Protein AF-A0A4Q3JB25-F1 (afdb_monomer_lite)

pLDDT: mean 74.2, std 22.61, range [27.08, 97.62]

Sequence (199 aa):
MADLTDSPTSSGPAWKRAEHQATRLLALSFDGAASPSITLKGATTPATDTRDAPYGWGLAWYPGQGSAALVVKDPTSIGDNAMTKLLRDWERFESTVFVCHLRGAARTLQEQDTHPFARSHGRRDWVLAHNGDLFVDLTRALPLGDEPVFEPVGRTDSEHAFCWLLAQVRPTGSNTGSSPSGSARVRSTNRSPLWASTQ

Secondary structure (DSSP, 8-state):
-----------S-HHHHHHHHH-EEEEEEEEEEE-------PPPPPSS--SPPPEEEEEEE-GGG-SPPEEEEEEEE-SS-HHHHHHHH-TT--EEEEEEEEEES-S---GGGSSPEEEEETTEEEEE---S---S-HHHHS---SS-SS--SS--HHHHHHHHHHHHHS-----S--PPP------------------

Foldseek 3Di:
DDDPPPDPPDPDDPVVVVQLVFKDKDKAAAPAKDQDQDADDGDDDPDDDPFFAFKKKKKWFDAPAALEIDIDIFLGDGGCDPVSVCSRPVRRRIHRIMIMIITYPDPDSDPLQGDFDWDDDPN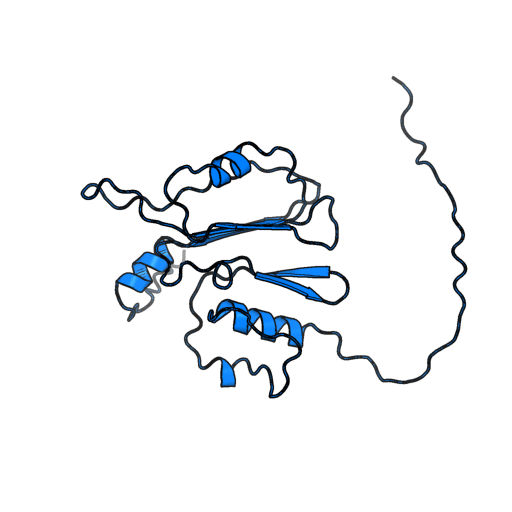GIDTDDDRDADPDDCCVVQNQDPDHPFDRPDDGPRSSVVSSVVVVPPPPDDDPDDDDDDDDDDDDDDDDDDDDDDD

Structure (mmCIF, N/CA/C/O backbone):
data_AF-A0A4Q3JB25-F1
#
_entry.id   AF-A0A4Q3JB25-F1
#
loop_
_atom_site.group_PDB
_atom_site.id
_atom_site.type_symbol
_atom_site.label_atom_id
_atom_site.label_alt_id
_atom_site.label_comp_id
_atom_site.label_asym_id
_atom_site.label_entity_id
_atom_site.label_seq_id
_atom_site.pdbx_PDB_ins_code
_atom_site.Cartn_x
_atom_site.Cartn_y
_atom_site.Cartn_z
_atom_site.occupancy
_atom_site.B_iso_or_equiv
_atom_site.auth_seq_id
_atom_site.auth_comp_id
_atom_site.auth_asym_id
_atom_site.auth_atom_id
_atom_site.pdbx_PDB_model_num
ATOM 1 N N . MET A 1 1 ? 13.901 -35.660 6.494 1.00 34.66 1 MET A N 1
ATOM 2 C CA . MET A 1 1 ? 14.955 -34.628 6.491 1.00 34.66 1 MET A CA 1
ATOM 3 C C . MET A 1 1 ? 15.328 -34.415 5.034 1.00 34.66 1 MET A C 1
ATOM 5 O O . MET A 1 1 ? 16.163 -35.138 4.516 1.00 34.66 1 MET A O 1
ATOM 9 N N . ALA A 1 2 ? 14.550 -33.581 4.340 1.00 27.22 2 ALA A N 1
ATOM 10 C CA . ALA A 1 2 ? 14.714 -33.317 2.915 1.00 27.22 2 ALA A CA 1
ATOM 11 C C . ALA A 1 2 ? 15.408 -31.963 2.777 1.00 27.22 2 ALA A C 1
ATOM 13 O O . ALA A 1 2 ? 14.895 -30.950 3.248 1.00 27.22 2 ALA A O 1
ATOM 14 N N . ASP A 1 3 ? 16.609 -32.015 2.220 1.00 27.61 3 ASP A N 1
ATOM 15 C CA . ASP A 1 3 ? 17.464 -30.888 1.885 1.00 27.61 3 ASP A CA 1
ATOM 16 C C . ASP A 1 3 ? 16.852 -30.158 0.678 1.00 27.61 3 ASP A C 1
ATOM 18 O O . ASP A 1 3 ? 16.771 -30.708 -0.419 1.00 27.61 3 ASP A O 1
ATOM 22 N N . LEU A 1 4 ? 16.325 -28.956 0.919 1.00 29.72 4 LEU A N 1
ATOM 23 C CA . LEU A 1 4 ? 15.811 -28.033 -0.094 1.00 29.72 4 LEU A CA 1
ATOM 24 C C . LEU A 1 4 ? 16.914 -27.015 -0.400 1.00 29.72 4 LEU A C 1
ATOM 26 O O . LEU A 1 4 ? 16.885 -25.875 0.058 1.00 29.72 4 LEU A O 1
ATOM 30 N N . THR A 1 5 ? 17.901 -27.441 -1.179 1.00 35.19 5 THR A N 1
ATOM 31 C CA . THR A 1 5 ? 18.857 -26.551 -1.847 1.00 35.19 5 THR A CA 1
ATOM 32 C C . THR A 1 5 ? 18.489 -26.419 -3.320 1.00 35.19 5 THR A C 1
ATOM 34 O O . THR A 1 5 ? 19.276 -26.714 -4.213 1.00 35.19 5 THR A O 1
ATOM 37 N N . ASP A 1 6 ? 17.274 -25.932 -3.585 1.00 29.17 6 ASP A N 1
ATOM 38 C CA . ASP A 1 6 ? 16.946 -25.405 -4.908 1.00 29.17 6 ASP A CA 1
ATOM 39 C C . ASP A 1 6 ? 17.527 -23.990 -4.995 1.00 29.17 6 ASP A C 1
ATOM 41 O O . ASP A 1 6 ? 17.024 -23.031 -4.407 1.00 29.17 6 ASP A O 1
ATOM 45 N N . SER A 1 7 ? 18.676 -23.881 -5.659 1.00 33.81 7 SER A N 1
ATOM 46 C CA . SER A 1 7 ? 19.331 -22.604 -5.928 1.00 33.81 7 SER A CA 1
ATOM 47 C C . SER A 1 7 ? 18.598 -21.916 -7.082 1.00 33.81 7 SER A C 1
ATOM 49 O O . SER A 1 7 ? 18.652 -22.430 -8.201 1.00 33.81 7 SER A O 1
ATOM 51 N N . PRO A 1 8 ? 17.943 -20.755 -6.891 1.00 38.50 8 PRO A N 1
ATOM 52 C CA . PRO A 1 8 ? 17.361 -20.044 -8.015 1.00 38.50 8 PRO A CA 1
ATOM 53 C C . PRO A 1 8 ? 18.500 -19.500 -8.881 1.00 38.50 8 PRO A C 1
ATOM 55 O O . PRO A 1 8 ? 19.315 -18.691 -8.435 1.00 38.50 8 PRO A O 1
ATOM 58 N N . THR A 1 9 ? 18.567 -19.946 -10.133 1.00 43.22 9 THR A N 1
ATOM 59 C CA . THR A 1 9 ? 19.456 -19.397 -11.161 1.00 43.22 9 THR A CA 1
ATOM 60 C C . THR A 1 9 ? 19.143 -17.911 -11.361 1.00 43.22 9 THR A C 1
ATOM 62 O O . THR A 1 9 ? 18.233 -17.540 -12.100 1.00 43.22 9 THR A O 1
ATOM 65 N N . SER A 1 10 ? 19.869 -17.042 -10.652 1.00 50.62 10 SER A N 1
ATOM 66 C CA . SER A 1 10 ? 19.618 -15.600 -10.589 1.00 50.62 10 SER A CA 1
ATOM 67 C C . SER A 1 10 ? 20.316 -14.856 -11.737 1.00 50.62 10 SER A C 1
ATOM 69 O O . SER A 1 10 ? 21.405 -14.305 -11.570 1.00 50.62 10 SER A O 1
ATOM 71 N N . SER A 1 11 ? 19.703 -14.808 -12.917 1.00 49.44 11 SER A N 1
ATOM 72 C CA . SER A 1 11 ? 20.237 -14.106 -14.099 1.00 49.44 11 SER A CA 1
ATOM 73 C C . SER A 1 11 ? 19.853 -12.613 -14.167 1.00 49.44 11 SER A C 1
ATOM 75 O O . SER A 1 11 ? 19.607 -12.082 -15.248 1.00 49.44 11 SER A O 1
ATOM 77 N N . GLY A 1 12 ? 19.757 -11.922 -13.023 1.00 54.53 12 GLY A N 1
ATOM 78 C CA . GLY A 1 12 ? 19.349 -10.511 -12.936 1.00 54.53 12 GLY A CA 1
ATOM 79 C C . GLY A 1 12 ? 20.512 -9.536 -12.661 1.00 54.53 12 GLY A C 1
ATOM 80 O O . GLY A 1 12 ? 21.466 -9.899 -11.962 1.00 54.53 12 GLY A O 1
ATOM 81 N N . PRO A 1 13 ? 20.452 -8.280 -13.158 1.00 61.38 13 PRO A N 1
ATOM 82 C CA . PRO A 1 13 ? 21.486 -7.273 -12.911 1.00 61.38 13 PRO A CA 1
ATOM 83 C C . PRO A 1 13 ? 21.675 -7.000 -11.409 1.00 61.38 13 PRO A C 1
ATOM 85 O O . PRO A 1 13 ? 20.725 -7.039 -10.630 1.00 61.38 13 PRO A O 1
ATOM 88 N N . ALA A 1 14 ? 22.916 -6.720 -10.992 1.00 58.50 14 ALA A N 1
ATOM 89 C CA . ALA A 1 14 ? 23.306 -6.625 -9.578 1.00 58.50 14 ALA A CA 1
ATOM 90 C C . ALA A 1 14 ? 22.486 -5.606 -8.763 1.00 58.50 14 ALA A C 1
ATOM 92 O O . ALA A 1 14 ? 22.158 -5.875 -7.610 1.00 58.50 14 ALA A O 1
ATOM 93 N N . TRP A 1 15 ? 22.090 -4.483 -9.371 1.00 56.91 15 TRP A N 1
ATOM 94 C CA . TRP A 1 15 ? 21.274 -3.465 -8.703 1.00 56.91 15 TRP A CA 1
ATOM 95 C C . TRP A 1 15 ? 19.867 -3.968 -8.338 1.00 56.91 15 TRP A C 1
ATOM 97 O O . TRP A 1 15 ? 19.356 -3.598 -7.287 1.00 56.91 15 TRP A O 1
ATOM 107 N N . LYS A 1 16 ? 19.269 -4.872 -9.133 1.00 57.44 16 LYS A N 1
ATOM 108 C CA . LYS A 1 16 ? 17.964 -5.479 -8.808 1.00 57.44 16 LYS A CA 1
ATOM 109 C C . LYS A 1 16 ? 18.046 -6.386 -7.590 1.00 57.44 16 LYS A C 1
ATOM 111 O O . LYS A 1 16 ? 17.167 -6.363 -6.740 1.00 57.44 16 LYS A O 1
ATOM 116 N N . ARG A 1 17 ? 19.133 -7.159 -7.485 1.00 59.06 17 ARG A N 1
ATOM 117 C CA . ARG A 1 17 ? 19.385 -8.007 -6.311 1.00 59.06 17 ARG A CA 1
ATOM 118 C C . ARG A 1 17 ? 19.524 -7.163 -5.043 1.00 59.06 17 ARG A C 1
ATOM 120 O O . ARG A 1 17 ? 18.979 -7.543 -4.014 1.00 59.06 17 ARG A O 1
ATOM 127 N N . ALA A 1 18 ? 20.186 -6.009 -5.135 1.00 58.00 18 ALA A N 1
ATOM 128 C CA . ALA A 1 18 ? 20.306 -5.072 -4.021 1.00 58.00 18 ALA A CA 1
ATOM 129 C C . ALA A 1 18 ? 18.958 -4.420 -3.633 1.00 58.00 18 ALA A C 1
ATOM 131 O O . ALA A 1 18 ? 18.645 -4.363 -2.447 1.00 58.00 18 ALA A O 1
ATOM 132 N N . GLU A 1 19 ? 18.134 -3.992 -4.602 1.00 61.62 19 GLU A N 1
ATOM 133 C CA . GLU A 1 19 ? 16.784 -3.441 -4.347 1.00 61.62 19 GLU A CA 1
ATOM 134 C C . GLU A 1 19 ? 15.865 -4.482 -3.683 1.00 61.62 19 GLU A C 1
ATOM 136 O O . GLU A 1 19 ? 15.207 -4.184 -2.684 1.00 61.62 19 GLU A O 1
ATOM 141 N N . HIS A 1 20 ? 15.872 -5.730 -4.166 1.00 59.34 20 HIS A N 1
ATOM 142 C CA . HIS A 1 20 ? 15.068 -6.821 -3.594 1.00 59.34 20 HIS A CA 1
ATOM 143 C C . HIS A 1 20 ? 15.504 -7.191 -2.174 1.00 59.34 20 HIS A C 1
ATOM 145 O O . HIS A 1 20 ? 14.660 -7.409 -1.312 1.00 59.34 20 HIS A O 1
ATOM 151 N N . GLN A 1 21 ? 16.811 -7.226 -1.898 1.00 61.19 21 GLN A N 1
ATOM 152 C CA . GLN A 1 21 ? 17.333 -7.533 -0.559 1.00 61.19 21 GLN A CA 1
ATOM 153 C C . GLN A 1 21 ? 17.034 -6.434 0.472 1.00 61.19 21 GLN A C 1
ATOM 155 O O . GLN A 1 21 ? 16.984 -6.714 1.671 1.00 61.19 21 GLN A O 1
ATOM 160 N N . ALA A 1 22 ? 16.829 -5.196 0.019 1.00 68.44 22 ALA A N 1
ATOM 161 C CA . ALA A 1 22 ? 16.526 -4.051 0.872 1.00 68.44 22 ALA A CA 1
ATOM 162 C C . ALA A 1 22 ? 15.017 -3.757 0.999 1.00 68.44 22 ALA A C 1
ATOM 164 O O . ALA A 1 22 ? 14.620 -2.982 1.869 1.00 68.44 22 ALA A O 1
ATOM 165 N N . THR A 1 23 ? 14.176 -4.378 0.167 1.00 77.38 23 THR A N 1
ATOM 166 C CA . THR A 1 23 ? 12.716 -4.215 0.200 1.00 77.38 23 THR A CA 1
ATOM 167 C C . THR A 1 23 ? 12.083 -5.219 1.163 1.00 77.38 23 THR A C 1
ATOM 169 O O . THR A 1 23 ? 12.415 -6.405 1.170 1.00 77.38 23 THR A O 1
ATOM 172 N N . ARG A 1 24 ? 11.178 -4.748 2.026 1.00 85.56 24 ARG A N 1
ATOM 173 C CA . ARG A 1 24 ? 10.502 -5.559 3.047 1.00 85.56 24 ARG A CA 1
ATOM 174 C C . ARG A 1 24 ? 9.009 -5.263 3.050 1.00 85.56 24 ARG A C 1
ATOM 176 O O . ARG A 1 24 ? 8.600 -4.107 3.082 1.00 85.56 24 ARG A O 1
ATOM 183 N N . LEU A 1 25 ? 8.210 -6.321 3.101 1.00 91.06 25 LEU A N 1
ATOM 184 C CA . LEU A 1 25 ? 6.765 -6.253 3.286 1.00 91.06 25 LEU A CA 1
ATOM 185 C C . LEU A 1 25 ? 6.410 -6.780 4.679 1.00 91.06 25 LEU A C 1
ATOM 187 O O . LEU A 1 25 ? 6.913 -7.824 5.094 1.00 91.06 25 LEU A O 1
ATOM 191 N N . LEU A 1 26 ? 5.536 -6.068 5.384 1.00 92.06 26 LEU A N 1
ATOM 192 C CA . LEU A 1 26 ? 4.966 -6.483 6.661 1.00 92.06 26 LEU A CA 1
ATOM 193 C C . LEU A 1 26 ? 3.452 -6.287 6.610 1.00 92.06 26 LEU A C 1
ATOM 195 O O . LEU A 1 26 ? 2.977 -5.200 6.298 1.00 92.06 26 LEU A O 1
ATOM 199 N N . ALA A 1 27 ? 2.698 -7.322 6.962 1.00 94.12 27 ALA A N 1
AT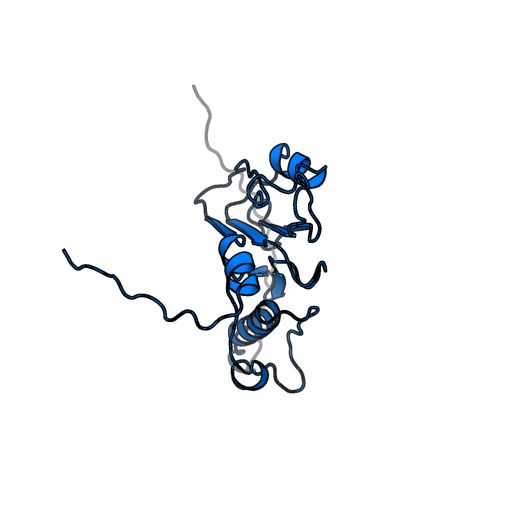OM 200 C CA . ALA A 1 27 ? 1.261 -7.231 7.163 1.00 94.12 27 ALA A CA 1
ATOM 201 C C . ALA A 1 27 ? 0.912 -7.789 8.543 1.00 94.12 27 ALA A C 1
ATOM 203 O O . ALA A 1 27 ? 1.442 -8.826 8.944 1.00 94.12 27 ALA A O 1
ATOM 204 N N . LEU A 1 28 ? 0.041 -7.092 9.266 1.00 93.44 28 LEU A N 1
ATOM 205 C CA . LEU A 1 28 ? -0.441 -7.489 10.584 1.00 93.44 28 LEU A CA 1
ATOM 206 C C . LEU A 1 28 ? -1.960 -7.606 10.534 1.00 93.44 28 LEU A C 1
ATOM 208 O O . LEU A 1 28 ? -2.624 -6.737 9.969 1.00 93.44 28 LEU A O 1
ATOM 212 N N . SER A 1 29 ? -2.486 -8.667 11.141 1.00 94.50 29 SER A N 1
ATOM 213 C CA . SER A 1 29 ? -3.915 -8.884 11.334 1.00 94.50 29 SER A CA 1
ATOM 214 C C . SER A 1 29 ? -4.151 -9.285 12.782 1.00 94.50 29 SER A C 1
ATOM 216 O O . SER A 1 29 ? -3.528 -10.226 13.270 1.00 94.50 29 SER A O 1
ATOM 218 N N . PHE A 1 30 ? -5.056 -8.586 13.447 1.00 92.38 30 PHE A N 1
ATOM 219 C CA . PHE A 1 30 ? -5.429 -8.798 14.838 1.00 92.38 30 PHE A CA 1
ATOM 220 C C . PHE A 1 30 ? -6.916 -9.163 14.923 1.00 92.38 30 PHE A C 1
ATOM 222 O O . PHE A 1 30 ? -7.707 -8.785 14.060 1.00 92.38 30 PHE A O 1
ATOM 229 N N . ASP A 1 31 ? -7.298 -9.908 15.954 1.00 92.12 31 ASP A N 1
ATOM 230 C CA . ASP A 1 31 ? -8.689 -10.243 16.288 1.00 92.12 31 ASP A CA 1
ATOM 231 C C . ASP A 1 31 ? -9.393 -9.137 17.096 1.00 92.12 31 ASP A C 1
ATOM 233 O O . ASP A 1 31 ? -10.620 -9.111 17.196 1.00 92.12 31 ASP A O 1
ATOM 237 N N . GLY A 1 32 ? -8.614 -8.194 17.627 1.00 89.75 32 GLY A N 1
ATOM 238 C CA . GLY A 1 32 ? -9.061 -6.984 18.300 1.00 89.75 32 GLY A CA 1
ATOM 239 C C . GLY A 1 32 ? -8.315 -5.749 17.805 1.00 89.75 32 GLY A C 1
ATOM 240 O O . GLY A 1 32 ? -7.376 -5.819 17.014 1.00 89.75 32 GLY A O 1
ATOM 241 N N . ALA A 1 33 ? -8.760 -4.588 18.262 1.00 90.31 33 ALA A N 1
ATOM 242 C CA . ALA A 1 33 ? -8.154 -3.329 17.883 1.00 90.31 33 ALA A CA 1
ATOM 243 C C . ALA A 1 33 ? -6.798 -3.140 18.590 1.00 90.31 33 ALA A C 1
ATOM 245 O O . ALA A 1 33 ? -6.692 -3.329 19.802 1.00 90.31 33 ALA A O 1
ATOM 246 N N . ALA A 1 34 ? -5.757 -2.812 17.822 1.00 89.62 34 ALA A N 1
ATOM 247 C CA . ALA A 1 34 ? -4.387 -2.709 18.312 1.00 89.62 34 ALA A CA 1
ATOM 248 C C . ALA A 1 34 ? -3.681 -1.463 17.761 1.00 89.62 34 ALA A C 1
ATOM 250 O O . ALA A 1 34 ? -3.970 -1.020 16.651 1.00 89.62 34 ALA A O 1
ATOM 251 N N . SER A 1 35 ? -2.706 -0.959 18.522 1.00 88.94 35 SER A N 1
ATOM 252 C CA . SER A 1 35 ? -1.787 0.116 18.121 1.00 88.94 35 SER A CA 1
ATOM 253 C C . SER A 1 35 ? -0.332 -0.370 18.252 1.00 88.94 35 SER A C 1
ATOM 255 O O . SER A 1 35 ? 0.332 -0.070 19.244 1.00 88.94 35 SER A O 1
ATOM 257 N N . PRO A 1 36 ? 0.192 -1.150 17.285 1.00 83.31 36 PRO A N 1
ATOM 258 C CA . PRO A 1 36 ? 1.567 -1.650 17.327 1.00 83.31 36 PRO A CA 1
ATOM 259 C C . PRO A 1 36 ? 2.608 -0.542 17.094 1.00 83.31 36 PRO A C 1
ATOM 261 O O . PRO A 1 36 ? 2.541 0.164 16.097 1.00 83.31 36 PRO A O 1
ATOM 264 N N . SER A 1 37 ? 3.642 -0.429 17.931 1.00 81.88 37 SER A N 1
ATOM 265 C CA . SER A 1 37 ? 4.756 0.487 17.631 1.00 81.88 37 SER A CA 1
ATOM 266 C C . SER A 1 37 ? 5.562 -0.021 16.428 1.00 81.88 37 SER A C 1
ATOM 268 O O . SER A 1 37 ? 6.123 -1.120 16.466 1.00 81.88 37 SER A O 1
ATOM 270 N N . ILE A 1 38 ? 5.622 0.769 15.353 1.00 77.94 38 ILE A N 1
ATOM 271 C CA . ILE A 1 38 ? 6.341 0.425 14.120 1.00 77.94 38 ILE A CA 1
ATOM 272 C C . ILE A 1 38 ? 7.565 1.329 13.992 1.00 77.94 38 ILE A C 1
ATOM 274 O O . ILE A 1 38 ? 7.463 2.551 13.956 1.00 77.94 38 ILE A O 1
ATOM 278 N N . THR A 1 39 ? 8.745 0.718 13.885 1.00 80.62 39 THR A N 1
ATOM 279 C CA . THR A 1 39 ? 9.996 1.432 13.606 1.00 80.62 39 THR A CA 1
ATOM 280 C C . THR A 1 39 ? 10.494 1.075 12.213 1.00 80.62 39 THR A C 1
ATOM 282 O O . THR A 1 39 ? 10.830 -0.077 11.940 1.00 80.62 39 THR A O 1
ATOM 285 N N . LEU A 1 40 ? 10.572 2.078 11.342 1.00 77.50 40 LEU A N 1
ATOM 286 C CA . LEU A 1 40 ? 11.084 1.948 9.982 1.00 77.50 40 LEU A CA 1
ATOM 287 C C . LEU A 1 40 ? 12.566 2.318 9.975 1.00 77.50 40 LEU A C 1
ATOM 289 O O . LEU A 1 40 ? 12.935 3.393 10.438 1.00 77.50 40 LEU A O 1
ATOM 293 N N . LYS A 1 41 ? 13.418 1.418 9.481 1.00 71.31 41 LYS A N 1
ATOM 294 C CA . LYS A 1 41 ? 14.855 1.664 9.316 1.00 71.31 41 LYS A CA 1
ATOM 295 C C . LYS A 1 41 ? 15.256 1.322 7.891 1.00 71.31 41 LYS A C 1
ATOM 297 O O . LYS A 1 41 ? 14.982 0.213 7.431 1.00 71.31 41 LYS A O 1
ATOM 302 N N . GLY A 1 42 ? 15.903 2.268 7.216 1.00 65.19 42 GLY A N 1
ATOM 303 C CA . GLY A 1 42 ? 16.525 2.033 5.915 1.00 65.19 42 GLY A CA 1
ATOM 304 C C . GLY A 1 42 ? 17.681 1.034 6.012 1.00 65.19 42 GLY A C 1
ATOM 305 O O . GLY A 1 42 ? 18.281 0.856 7.075 1.00 65.19 42 GLY A O 1
ATOM 306 N N . ALA A 1 43 ? 17.998 0.373 4.899 1.00 57.81 43 ALA A N 1
ATOM 307 C CA . ALA A 1 43 ? 19.164 -0.498 4.819 1.00 57.81 43 ALA A CA 1
ATOM 308 C C . ALA A 1 43 ? 20.450 0.340 4.911 1.00 57.81 43 ALA A C 1
ATOM 310 O O . ALA A 1 43 ? 20.672 1.239 4.103 1.00 57.81 43 ALA A O 1
ATOM 311 N N . THR A 1 44 ? 21.296 0.046 5.898 1.00 51.69 44 THR A N 1
ATOM 312 C CA . THR A 1 44 ? 22.607 0.683 6.059 1.00 51.69 44 THR A CA 1
ATOM 313 C C . THR A 1 44 ? 23.599 0.035 5.092 1.00 51.69 44 THR A C 1
ATOM 315 O O . THR A 1 44 ? 23.799 -1.180 5.131 1.00 51.69 44 THR A O 1
ATOM 318 N N . THR A 1 45 ? 24.219 0.814 4.206 1.00 48.53 45 THR A N 1
ATOM 319 C CA . THR A 1 45 ? 25.288 0.322 3.322 1.00 48.53 45 THR A CA 1
ATOM 320 C C . THR A 1 45 ? 26.542 -0.034 4.142 1.00 48.53 45 THR A C 1
ATOM 322 O O . THR A 1 45 ? 26.826 0.639 5.136 1.00 48.53 45 THR A O 1
ATOM 325 N N . PRO A 1 46 ? 27.333 -1.061 3.771 1.00 42.56 46 PRO A N 1
ATOM 326 C CA . PRO A 1 46 ? 28.521 -1.437 4.537 1.00 42.56 46 PRO A CA 1
ATOM 327 C C . PRO A 1 46 ? 29.616 -0.350 4.536 1.00 42.56 46 PRO A C 1
ATOM 329 O O . PRO A 1 46 ? 30.184 -0.026 3.495 1.00 42.56 46 PRO A O 1
ATOM 332 N N . ALA A 1 47 ? 29.918 0.160 5.734 1.00 42.47 47 ALA A N 1
ATOM 333 C CA . ALA A 1 47 ? 31.185 0.677 6.289 1.00 42.47 47 ALA A CA 1
ATOM 334 C C . ALA A 1 47 ? 32.112 1.639 5.500 1.00 42.47 47 ALA A C 1
ATOM 336 O O . ALA A 1 47 ? 33.132 2.034 6.061 1.00 42.47 47 ALA A O 1
ATOM 337 N N . THR A 1 48 ? 31.820 2.053 4.265 1.00 45.03 48 THR A N 1
ATOM 338 C CA . THR A 1 48 ? 32.740 2.914 3.478 1.00 45.03 48 THR A CA 1
ATOM 339 C C . THR A 1 48 ? 32.150 4.240 3.001 1.00 45.03 48 THR A C 1
ATOM 341 O O . THR A 1 48 ? 32.916 5.129 2.6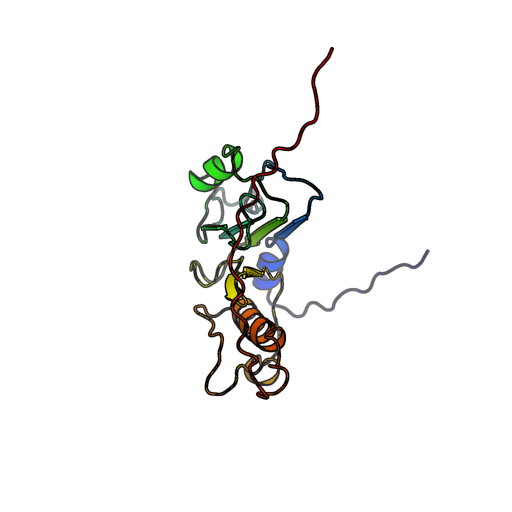40 1.00 45.03 48 THR A O 1
ATOM 344 N N . ASP A 1 49 ? 30.830 4.430 3.080 1.00 47.19 49 ASP A N 1
ATOM 345 C CA . ASP A 1 49 ? 30.170 5.697 2.744 1.00 47.19 49 ASP A CA 1
ATOM 346 C C . ASP A 1 49 ? 29.150 6.026 3.845 1.00 47.19 49 ASP A C 1
ATOM 348 O O . ASP A 1 49 ? 28.186 5.297 4.063 1.00 47.19 49 ASP A O 1
ATOM 352 N N . THR A 1 50 ? 29.411 7.076 4.622 1.00 45.47 50 THR A N 1
ATOM 353 C CA . THR A 1 50 ? 28.691 7.432 5.861 1.00 45.47 50 THR A CA 1
ATOM 354 C C . THR A 1 50 ? 27.376 8.180 5.619 1.00 45.47 50 THR A C 1
ATOM 356 O O . THR A 1 50 ? 26.885 8.871 6.512 1.00 45.47 50 THR A O 1
ATOM 359 N N . ARG A 1 51 ? 26.791 8.077 4.421 1.00 53.09 51 ARG A N 1
ATOM 360 C CA . ARG A 1 51 ? 25.501 8.702 4.105 1.00 53.09 51 ARG A CA 1
ATOM 361 C C . ARG A 1 51 ? 24.392 7.661 4.105 1.00 53.09 51 ARG A C 1
ATOM 363 O O . ARG A 1 51 ? 24.479 6.664 3.391 1.00 53.09 51 ARG A O 1
ATOM 370 N N . ASP A 1 52 ? 23.338 7.932 4.870 1.00 61.12 52 ASP A N 1
ATOM 371 C CA . ASP A 1 52 ? 22.089 7.177 4.798 1.00 61.12 52 ASP A CA 1
ATOM 372 C C . ASP A 1 52 ? 21.567 7.212 3.355 1.00 61.12 52 ASP A C 1
ATOM 374 O O . ASP A 1 52 ? 21.309 8.282 2.798 1.00 61.12 52 ASP A O 1
ATOM 378 N N . ALA A 1 53 ? 21.436 6.041 2.730 1.00 68.06 53 ALA A N 1
ATOM 379 C CA . ALA A 1 53 ? 20.833 5.943 1.410 1.00 68.06 53 ALA A CA 1
ATOM 380 C C . ALA A 1 53 ? 19.328 6.255 1.513 1.00 68.06 53 ALA A C 1
ATOM 382 O O . ALA A 1 53 ? 18.676 5.776 2.448 1.00 68.06 53 ALA A O 1
ATOM 383 N N . PRO A 1 54 ? 18.753 7.024 0.568 1.00 75.00 54 PRO A N 1
ATOM 384 C CA . PRO A 1 54 ? 17.321 7.265 0.562 1.00 75.00 54 PRO A CA 1
ATOM 385 C C . PRO A 1 54 ? 16.563 5.946 0.382 1.00 75.00 54 PRO A C 1
ATOM 387 O O . PRO A 1 54 ? 16.937 5.090 -0.427 1.00 75.00 54 PRO A O 1
ATOM 390 N N . TYR A 1 55 ? 15.484 5.792 1.135 1.00 80.50 55 TYR A N 1
ATOM 391 C CA . TYR A 1 55 ? 14.578 4.655 1.067 1.00 80.50 55 TYR A CA 1
ATOM 392 C C . TYR A 1 55 ? 13.132 5.145 1.047 1.00 80.50 55 TYR A C 1
ATOM 394 O O . TYR A 1 55 ? 12.799 6.184 1.610 1.00 80.50 55 TYR A O 1
ATOM 402 N N . GLY A 1 56 ? 12.267 4.386 0.385 1.00 86.88 56 GLY A N 1
ATOM 403 C CA . GLY A 1 56 ? 10.836 4.651 0.380 1.00 86.88 56 GLY A CA 1
ATOM 404 C C . GLY A 1 56 ? 10.145 3.819 1.448 1.00 86.88 56 GLY A C 1
ATOM 405 O O . GLY A 1 56 ? 10.545 2.683 1.713 1.00 86.88 56 GLY A O 1
ATOM 406 N N . TRP A 1 57 ? 9.077 4.328 2.040 1.00 89.56 57 TRP A N 1
ATOM 407 C CA . TRP A 1 57 ? 8.193 3.510 2.855 1.00 89.56 57 TRP A CA 1
ATOM 408 C C . TRP A 1 57 ? 6.741 3.954 2.732 1.00 89.56 57 TRP A C 1
ATOM 410 O O . TRP A 1 57 ? 6.444 5.093 2.382 1.00 89.56 57 TRP A O 1
ATOM 420 N N . GLY A 1 58 ? 5.832 3.043 3.056 1.00 92.50 58 GLY A N 1
ATOM 421 C CA . GLY A 1 58 ? 4.431 3.366 3.266 1.00 92.50 58 GLY A CA 1
ATOM 422 C C . GLY A 1 58 ? 3.797 2.469 4.317 1.00 92.50 58 GLY A C 1
ATOM 423 O O . GLY A 1 58 ? 4.224 1.331 4.532 1.00 92.50 58 GLY A O 1
ATOM 424 N N . LEU A 1 59 ? 2.774 3.001 4.972 1.00 93.88 59 LEU A N 1
ATOM 425 C CA . LEU A 1 59 ? 1.952 2.333 5.968 1.00 93.88 59 LEU A CA 1
ATOM 426 C C . LEU A 1 59 ? 0.482 2.608 5.660 1.00 93.88 59 LEU A C 1
ATOM 428 O O . LEU A 1 59 ? 0.085 3.752 5.447 1.00 93.88 59 LEU A O 1
ATOM 432 N N . ALA A 1 60 ? -0.320 1.554 5.669 1.00 95.44 60 ALA A N 1
ATOM 433 C CA . ALA A 1 60 ? -1.759 1.615 5.513 1.00 95.44 60 ALA A CA 1
ATOM 434 C C . ALA A 1 60 ? -2.455 0.858 6.645 1.00 95.44 60 ALA A C 1
ATOM 436 O O . ALA A 1 60 ? -1.983 -0.200 7.064 1.00 95.44 60 ALA A O 1
ATOM 437 N N . TRP A 1 61 ? -3.579 1.384 7.120 1.00 95.12 61 TRP A N 1
ATOM 438 C CA . TRP A 1 61 ? -4.419 0.748 8.136 1.00 95.12 61 TRP A CA 1
ATOM 439 C C . TRP A 1 61 ? -5.873 1.200 8.009 1.00 95.12 61 TRP A C 1
ATOM 441 O O . TRP A 1 61 ? -6.172 2.129 7.260 1.00 95.12 61 TRP A O 1
ATOM 451 N N . TYR A 1 62 ? -6.781 0.556 8.743 1.00 94.94 62 TYR A N 1
ATOM 452 C CA . TYR A 1 62 ? -8.212 0.887 8.759 1.00 94.94 62 TYR A CA 1
ATOM 453 C C . TYR A 1 62 ? -8.611 1.420 10.143 1.00 94.94 62 TYR A C 1
ATOM 455 O O . TYR A 1 62 ? -8.902 0.616 11.039 1.00 94.94 62 TYR A O 1
ATOM 463 N N . PRO A 1 63 ? -8.600 2.750 10.360 1.00 91.88 63 PRO A N 1
ATOM 464 C CA . PRO A 1 63 ? -8.937 3.336 11.653 1.00 91.88 63 PRO A CA 1
ATOM 465 C C . PRO A 1 63 ? -10.325 2.908 12.136 1.00 91.88 63 PRO A C 1
ATOM 467 O O . PRO A 1 63 ? -11.288 2.905 11.364 1.00 91.88 63 PRO A O 1
ATOM 470 N N . GLY A 1 64 ? -10.439 2.553 13.419 1.00 86.75 64 GLY A N 1
ATOM 471 C CA . GLY A 1 64 ? -11.729 2.228 14.043 1.00 86.75 64 GLY A CA 1
ATOM 472 C C . GLY A 1 64 ? -12.465 1.051 13.392 1.00 86.75 64 GLY A C 1
ATOM 473 O O . GLY A 1 64 ? -13.688 0.971 13.485 1.00 86.75 64 GLY A O 1
ATOM 474 N N . GLN A 1 65 ? -11.740 0.163 12.700 1.00 83.69 65 GLN A N 1
ATOM 475 C CA . GLN A 1 65 ? -12.300 -0.976 11.956 1.00 83.69 65 GLN A CA 1
ATOM 476 C C . GLN A 1 65 ? -13.282 -0.575 10.845 1.00 83.69 65 GLN A C 1
ATOM 478 O O . GLN A 1 65 ? -14.161 -1.347 10.453 1.00 83.69 65 GLN A O 1
ATOM 483 N N . GLY A 1 66 ? -13.145 0.652 10.334 1.00 88.00 66 GLY A N 1
ATOM 484 C CA . GLY A 1 66 ? -13.941 1.154 9.227 1.00 88.00 66 GLY A CA 1
ATOM 485 C C . GLY A 1 66 ? -13.626 0.462 7.899 1.00 88.00 66 GLY A C 1
ATOM 486 O O . GLY A 1 66 ? -12.707 -0.340 7.763 1.00 88.00 66 GLY A O 1
ATOM 487 N N . SER A 1 67 ? -14.404 0.807 6.872 1.00 93.94 67 SER A N 1
ATOM 488 C CA . SER A 1 67 ? -14.115 0.387 5.491 1.00 93.94 67 SER A CA 1
ATOM 489 C C . SER A 1 67 ? -13.204 1.367 4.748 1.00 93.94 67 SER A C 1
ATOM 491 O O . SER A 1 67 ? -12.865 1.097 3.603 1.00 93.94 67 SER A O 1
ATOM 493 N N . ALA A 1 68 ? -12.825 2.483 5.378 1.00 95.62 68 ALA A N 1
ATOM 494 C CA . ALA A 1 68 ? -11.904 3.466 4.821 1.00 95.62 68 ALA A CA 1
ATOM 495 C C . ALA A 1 68 ? -10.481 3.198 5.324 1.00 95.62 68 ALA A C 1
ATOM 497 O O . ALA A 1 68 ? -10.278 3.019 6.528 1.00 95.62 68 ALA A O 1
ATOM 498 N N . ALA A 1 69 ? -9.519 3.168 4.409 1.00 96.06 69 ALA A N 1
ATOM 499 C CA . ALA A 1 69 ? -8.110 3.006 4.723 1.00 96.06 69 ALA A CA 1
ATOM 500 C C . ALA A 1 69 ? -7.444 4.381 4.832 1.00 96.06 69 ALA A C 1
ATOM 502 O O . ALA A 1 69 ? -7.690 5.271 4.021 1.00 96.06 69 ALA A O 1
ATOM 503 N N . LEU A 1 70 ? -6.555 4.542 5.806 1.00 94.50 70 LEU A N 1
ATOM 504 C CA . LEU A 1 70 ? -5.612 5.653 5.841 1.00 94.50 70 LEU A CA 1
ATOM 505 C C . LEU A 1 70 ? -4.264 5.144 5.341 1.00 94.50 70 LEU A C 1
ATOM 507 O O . LEU A 1 70 ? -3.797 4.102 5.795 1.00 94.50 70 LEU A O 1
ATOM 511 N N . VAL A 1 71 ? -3.658 5.869 4.402 1.00 94.62 71 VAL A N 1
ATOM 512 C CA . VAL A 1 71 ? -2.350 5.541 3.829 1.00 94.62 71 VAL A CA 1
ATOM 513 C C . VAL A 1 71 ? -1.422 6.731 4.006 1.00 94.62 71 VAL A C 1
ATOM 515 O O . VAL A 1 71 ? -1.760 7.846 3.616 1.00 94.62 71 VAL A O 1
ATOM 518 N N . VAL A 1 72 ? -0.250 6.482 4.580 1.00 92.38 72 VAL A N 1
ATOM 519 C CA . VAL A 1 72 ? 0.827 7.462 4.740 1.00 92.38 72 VAL A CA 1
ATOM 520 C C . VAL A 1 72 ? 2.076 6.892 4.091 1.00 92.38 72 VAL A C 1
ATOM 522 O O . VAL A 1 72 ? 2.398 5.722 4.308 1.00 92.38 72 VAL A O 1
ATOM 525 N N . LYS A 1 73 ? 2.775 7.703 3.300 1.00 91.94 73 LYS A N 1
ATOM 526 C CA . LYS A 1 73 ? 3.995 7.291 2.609 1.00 91.94 73 LYS A CA 1
ATOM 527 C C . LYS A 1 73 ? 5.042 8.391 2.641 1.00 91.94 73 LYS A C 1
ATOM 529 O O . LYS A 1 73 ? 4.733 9.566 2.831 1.00 91.94 73 LYS A O 1
ATOM 534 N N . ASP A 1 74 ? 6.278 7.970 2.440 1.00 90.44 74 ASP A N 1
ATOM 535 C CA . ASP A 1 74 ? 7.409 8.837 2.157 1.00 90.44 74 ASP A CA 1
ATOM 536 C C . ASP A 1 74 ? 8.322 8.113 1.153 1.00 90.44 74 ASP A C 1
ATOM 538 O O . ASP A 1 74 ? 8.995 7.144 1.522 1.00 90.44 74 ASP A O 1
ATOM 542 N N . PRO A 1 75 ? 8.344 8.530 -0.126 1.00 88.44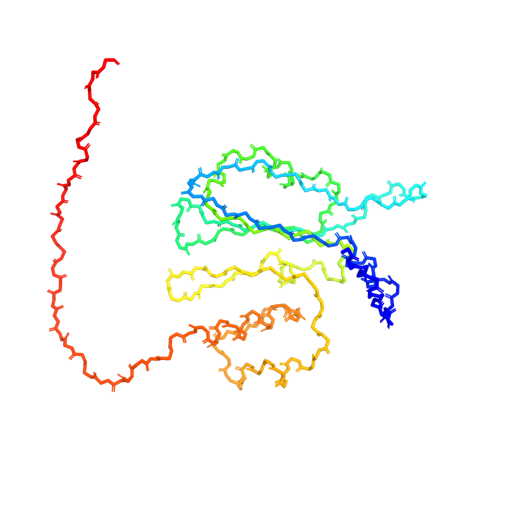 75 PRO A N 1
ATOM 543 C CA . PRO A 1 75 ? 9.172 7.905 -1.156 1.00 88.44 75 PRO A CA 1
ATOM 544 C C . PRO A 1 75 ? 10.668 8.228 -1.017 1.00 88.44 75 PRO A C 1
ATOM 546 O O . PRO A 1 75 ? 11.488 7.613 -1.697 1.00 88.44 75 PRO A O 1
ATOM 549 N N . THR A 1 76 ? 11.027 9.21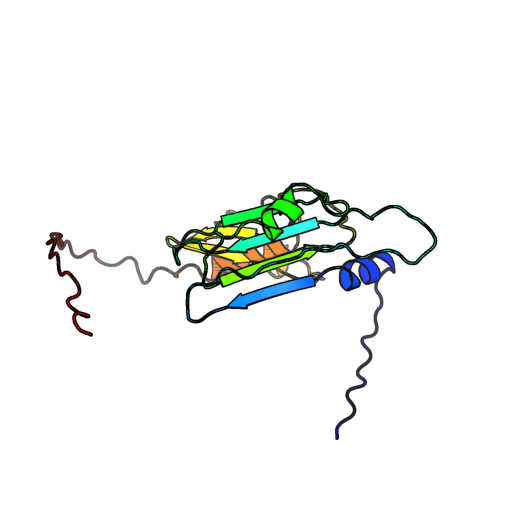4 -0.191 1.00 86.38 76 THR A N 1
ATOM 550 C CA . THR A 1 76 ? 12.344 9.872 -0.169 1.00 86.38 76 THR A CA 1
ATOM 551 C C . THR A 1 76 ? 12.960 9.929 1.227 1.00 86.38 76 THR A C 1
ATOM 553 O O . THR A 1 76 ? 13.797 10.788 1.500 1.00 86.38 76 THR A O 1
ATOM 556 N N . SER A 1 77 ? 12.557 9.027 2.119 1.00 84.31 77 SER A N 1
ATOM 557 C CA . SER A 1 77 ? 13.013 9.019 3.505 1.00 84.31 77 SER A CA 1
ATOM 558 C C . SER A 1 77 ? 14.531 8.840 3.594 1.00 84.31 77 SER A C 1
ATOM 560 O O . SER A 1 77 ? 15.121 8.010 2.902 1.00 84.31 77 SER A O 1
ATOM 562 N N . ILE A 1 78 ? 15.171 9.609 4.475 1.00 78.19 78 ILE A N 1
ATOM 563 C CA . ILE A 1 78 ? 16.600 9.523 4.796 1.00 78.19 78 ILE A CA 1
ATOM 564 C C . ILE A 1 78 ? 16.715 9.524 6.320 1.00 78.19 78 ILE A C 1
ATOM 566 O O . ILE A 1 78 ? 16.208 10.437 6.975 1.00 78.19 78 ILE A O 1
ATOM 570 N N . GLY A 1 79 ? 17.376 8.507 6.879 1.00 74.31 79 GLY A N 1
ATOM 571 C CA . GLY A 1 79 ? 17.575 8.370 8.324 1.00 74.31 79 GLY A CA 1
ATOM 572 C C . GLY A 1 79 ? 16.273 8.369 9.144 1.00 74.31 79 GLY A C 1
ATOM 573 O O . GLY A 1 79 ? 15.224 7.908 8.681 1.00 74.31 79 GLY A O 1
ATOM 574 N N . ASP A 1 80 ? 16.363 8.879 10.378 1.00 71.06 80 ASP A N 1
ATOM 575 C CA . ASP A 1 80 ? 15.219 9.161 11.258 1.00 71.06 80 ASP A CA 1
ATOM 576 C C . ASP A 1 80 ? 14.691 10.582 10.976 1.00 71.06 80 ASP A C 1
ATOM 578 O O . ASP A 1 80 ? 15.224 11.576 11.483 1.00 71.06 80 ASP A O 1
ATOM 582 N N . ASN A 1 81 ? 13.625 10.685 10.181 1.00 75.50 81 ASN A N 1
ATOM 583 C CA . ASN A 1 81 ? 12.992 11.952 9.821 1.00 75.50 81 ASN A CA 1
ATOM 584 C C . ASN A 1 81 ? 11.746 12.250 10.681 1.00 75.50 81 ASN A C 1
ATOM 586 O O . ASN A 1 81 ? 11.357 11.475 11.556 1.00 75.50 81 ASN A O 1
ATOM 590 N N . ALA A 1 82 ? 11.127 13.418 10.479 1.00 72.75 82 ALA A N 1
ATOM 591 C CA . ALA A 1 82 ? 9.957 13.827 11.263 1.00 72.75 82 ALA A CA 1
ATOM 592 C C . ALA A 1 82 ? 8.775 12.850 11.121 1.00 72.75 82 ALA A C 1
ATOM 594 O O . ALA A 1 82 ? 8.061 12.611 12.092 1.00 72.75 82 ALA A O 1
ATOM 595 N N . MET A 1 83 ? 8.596 12.256 9.939 1.00 78.19 83 MET A N 1
ATOM 596 C CA . MET A 1 83 ? 7.501 11.331 9.667 1.00 78.19 83 MET A CA 1
ATOM 597 C C . MET A 1 83 ? 7.743 9.959 10.307 1.00 78.19 83 MET A C 1
ATOM 599 O O . MET A 1 83 ? 6.829 9.391 10.898 1.00 78.19 83 MET A O 1
ATOM 603 N N . THR A 1 84 ? 8.975 9.441 10.274 1.00 76.94 84 THR A N 1
ATOM 604 C CA . THR A 1 84 ? 9.305 8.173 10.946 1.00 76.94 84 THR A CA 1
ATOM 605 C C . THR A 1 84 ? 9.266 8.300 12.468 1.00 76.94 84 THR A C 1
ATOM 607 O O . THR A 1 84 ? 8.872 7.348 13.142 1.00 76.94 84 THR A O 1
ATOM 610 N N . LYS A 1 85 ? 9.598 9.476 13.020 1.00 79.81 85 LYS A N 1
ATOM 611 C CA . LYS A 1 85 ? 9.384 9.790 14.444 1.00 79.81 85 LYS A CA 1
ATOM 612 C C . LYS A 1 85 ? 7.901 9.869 14.787 1.00 79.81 85 LYS A C 1
ATOM 614 O O . LYS A 1 85 ? 7.480 9.229 15.741 1.00 79.81 85 LYS A O 1
ATOM 619 N N . LEU A 1 86 ? 7.100 10.564 13.973 1.00 79.19 86 LEU A N 1
ATOM 620 C CA . LEU A 1 86 ? 5.651 10.619 14.165 1.00 79.19 86 LEU A CA 1
ATOM 621 C C . LEU A 1 86 ? 5.052 9.212 14.178 1.00 79.19 86 LEU A C 1
ATOM 623 O O . LEU A 1 86 ? 4.343 8.878 15.112 1.00 79.19 86 LEU A O 1
ATOM 627 N N . LEU A 1 87 ? 5.379 8.357 13.207 1.00 79.00 87 LEU A N 1
ATOM 628 C CA . LEU A 1 87 ? 4.895 6.974 13.199 1.00 79.00 87 LEU A CA 1
ATOM 629 C C . LEU A 1 87 ? 5.319 6.162 14.425 1.00 79.00 87 LEU A C 1
ATOM 631 O O . LEU A 1 87 ? 4.575 5.286 14.854 1.00 79.00 87 LEU A O 1
ATOM 635 N N . ARG A 1 88 ? 6.501 6.433 14.984 1.00 78.00 88 ARG A N 1
ATOM 636 C CA . ARG A 1 88 ? 6.977 5.759 16.196 1.00 78.00 88 ARG A CA 1
ATOM 637 C C . ARG A 1 88 ? 6.190 6.194 17.433 1.00 78.00 88 ARG A C 1
ATOM 639 O O . ARG A 1 88 ? 5.853 5.343 18.254 1.00 78.00 88 ARG A O 1
ATOM 646 N N . ASP A 1 89 ? 5.902 7.488 17.533 1.00 77.50 89 ASP A N 1
ATOM 647 C CA . ASP A 1 89 ? 5.337 8.126 18.727 1.00 77.50 89 ASP A CA 1
ATOM 648 C C . ASP A 1 89 ? 3.800 8.252 18.673 1.00 77.50 89 ASP A C 1
ATOM 650 O O . ASP A 1 89 ? 3.158 8.661 19.642 1.00 77.50 89 ASP A O 1
ATOM 654 N N . TRP A 1 90 ? 3.171 7.936 17.539 1.00 74.56 90 TRP A N 1
ATOM 655 C CA . TRP A 1 90 ? 1.743 8.170 17.334 1.00 74.56 90 TRP A CA 1
ATOM 656 C C . TRP A 1 90 ? 0.866 7.057 17.920 1.00 74.56 90 TRP A C 1
ATOM 658 O O . TRP A 1 90 ? 0.412 6.167 17.231 1.00 74.56 90 TRP A O 1
ATOM 668 N N . GLU A 1 91 ? 0.474 7.147 19.181 1.00 67.75 91 GLU A N 1
ATOM 669 C CA . GLU A 1 91 ? -0.280 6.073 19.863 1.00 67.75 91 GLU A CA 1
ATOM 670 C C . GLU A 1 91 ? -1.720 5.806 19.346 1.00 67.75 91 GLU A C 1
ATOM 672 O O . GLU A 1 91 ? -2.397 4.891 19.818 1.00 67.75 91 GLU A O 1
ATOM 677 N N . ARG A 1 92 ? -2.225 6.586 18.375 1.00 67.38 92 ARG A N 1
ATOM 678 C CA . ARG A 1 92 ? -3.639 6.567 17.936 1.00 67.38 92 ARG A CA 1
ATOM 679 C C . ARG A 1 92 ? -3.909 5.885 16.587 1.00 67.38 92 ARG A C 1
ATOM 681 O O . ARG A 1 92 ? -4.990 6.082 16.032 1.00 67.38 92 ARG A O 1
ATOM 688 N N . PHE A 1 93 ? -2.995 5.085 16.042 1.00 79.50 93 PHE A N 1
ATOM 689 C CA . PHE A 1 93 ? -3.249 4.321 14.806 1.00 79.50 93 PHE A CA 1
ATOM 690 C C . PHE A 1 93 ? -3.995 2.994 15.052 1.00 79.50 93 PHE A C 1
ATOM 692 O O . PHE A 1 93 ? -3.626 1.959 14.520 1.00 79.50 93 PHE A O 1
ATOM 699 N N . GLU A 1 94 ? -5.073 3.009 15.836 1.00 88.38 94 GLU A N 1
ATOM 700 C CA . GLU A 1 94 ? -5.800 1.793 16.219 1.00 88.38 94 GLU A CA 1
ATOM 701 C C . GLU A 1 94 ? -6.494 1.114 15.017 1.00 88.38 94 GLU A C 1
ATOM 703 O O . GLU A 1 94 ? -7.356 1.699 14.349 1.00 88.38 94 GLU A O 1
ATOM 708 N N . SER A 1 95 ? -6.131 -0.143 14.743 1.00 93.44 95 SER A N 1
ATOM 709 C CA . SER A 1 95 ? -6.730 -0.970 13.687 1.00 93.44 95 SER A CA 1
ATOM 710 C C . SER A 1 95 ? -6.578 -2.464 13.978 1.00 93.44 95 SER A C 1
ATOM 712 O O . SER A 1 95 ? -5.828 -2.867 14.860 1.00 93.44 95 SER A O 1
ATOM 714 N N . THR A 1 96 ? -7.319 -3.303 13.252 1.00 93.56 96 THR A N 1
ATOM 715 C CA . THR A 1 96 ? -7.077 -4.755 13.197 1.00 93.56 96 THR A CA 1
ATOM 716 C C . THR A 1 96 ? -6.148 -5.123 12.051 1.00 93.56 96 THR A C 1
ATOM 718 O O . THR A 1 96 ? -5.591 -6.212 12.078 1.00 93.56 96 THR A O 1
ATOM 721 N N . VAL A 1 97 ? -5.956 -4.253 11.053 1.00 94.69 97 VAL A N 1
ATOM 722 C CA . VAL A 1 97 ? -5.177 -4.572 9.851 1.00 94.69 97 VAL A CA 1
ATOM 723 C C . VAL A 1 97 ? -4.188 -3.459 9.554 1.00 94.69 97 VAL A C 1
ATOM 725 O O . VAL A 1 97 ? -4.575 -2.301 9.398 1.00 94.69 97 VAL A O 1
ATOM 728 N N . PHE A 1 98 ? -2.921 -3.837 9.404 1.00 94.56 98 PHE A N 1
ATOM 729 C CA . PHE A 1 98 ? -1.844 -2.948 8.981 1.00 94.56 98 PHE A CA 1
ATOM 730 C C . PHE A 1 98 ? -1.098 -3.563 7.806 1.00 94.56 98 PHE A C 1
ATOM 732 O O . PHE A 1 98 ? -0.795 -4.755 7.812 1.00 94.56 98 PHE A O 1
ATOM 739 N N . VAL A 1 99 ? -0.756 -2.741 6.820 1.00 95.44 99 VAL A N 1
ATOM 740 C CA . VAL A 1 99 ? 0.072 -3.119 5.675 1.00 95.44 99 VAL A CA 1
ATOM 741 C C . VAL A 1 99 ? 1.192 -2.100 5.554 1.00 95.44 99 VAL A C 1
ATOM 743 O O . VAL A 1 99 ? 0.943 -0.917 5.343 1.00 95.44 99 VAL A O 1
ATOM 746 N N . CYS A 1 100 ? 2.431 -2.549 5.691 1.00 93.19 100 CYS A N 1
ATOM 747 C CA . CYS A 1 100 ? 3.621 -1.722 5.604 1.00 93.19 100 CYS A CA 1
ATOM 748 C C . CYS A 1 100 ? 4.552 -2.245 4.516 1.00 93.19 100 CYS A C 1
ATOM 750 O O . CYS A 1 100 ? 4.795 -3.447 4.409 1.00 93.19 100 CYS A O 1
ATOM 752 N N . HIS A 1 101 ? 5.100 -1.327 3.731 1.00 92.12 101 HIS A N 1
ATOM 753 C CA . HIS A 1 101 ? 6.063 -1.636 2.692 1.00 92.12 101 HIS A CA 1
ATOM 754 C C . HIS A 1 101 ? 7.273 -0.719 2.838 1.00 92.12 101 HIS A C 1
ATOM 756 O O . HIS A 1 101 ? 7.144 0.493 2.695 1.00 92.12 101 HIS A O 1
ATOM 762 N N . LEU A 1 102 ? 8.447 -1.289 3.097 1.00 88.00 102 LEU A N 1
ATOM 763 C CA . LEU A 1 102 ? 9.728 -0.600 2.975 1.00 88.00 102 LEU A CA 1
ATOM 764 C C . LEU A 1 102 ? 10.332 -0.947 1.624 1.00 88.00 102 LEU A C 1
ATOM 766 O O . LEU A 1 102 ? 10.478 -2.119 1.297 1.00 88.00 102 LEU A O 1
ATOM 770 N N . ARG A 1 103 ? 10.713 0.066 0.859 1.00 78.00 103 ARG A N 1
ATOM 771 C CA . ARG A 1 103 ? 11.360 -0.055 -0.443 1.00 78.00 103 ARG A CA 1
ATOM 772 C C . ARG A 1 103 ? 12.794 0.450 -0.339 1.00 78.00 103 ARG A C 1
ATOM 774 O O . ARG A 1 103 ? 13.020 1.627 -0.060 1.00 78.00 103 ARG A O 1
ATOM 781 N N . GLY A 1 104 ? 13.766 -0.420 -0.582 1.00 68.62 104 GLY A N 1
ATOM 782 C CA . GLY A 1 104 ? 15.170 -0.011 -0.642 1.00 68.62 104 GLY A CA 1
ATOM 783 C C . GLY A 1 104 ? 15.531 0.581 -2.004 1.00 68.62 104 GLY A C 1
ATOM 784 O O . GLY A 1 104 ? 15.047 0.085 -3.011 1.00 68.62 104 GLY A O 1
ATOM 785 N N . ALA A 1 105 ? 16.378 1.618 -2.037 1.00 60.50 105 ALA A N 1
ATOM 786 C CA . ALA A 1 105 ? 17.043 2.138 -3.245 1.00 60.50 105 ALA A CA 1
ATOM 787 C C . ALA A 1 105 ? 16.149 2.219 -4.508 1.00 60.50 105 ALA A C 1
ATOM 789 O O . ALA A 1 105 ? 16.476 1.677 -5.564 1.00 60.50 105 ALA A O 1
ATOM 790 N N . ALA A 1 106 ? 15.002 2.890 -4.386 1.00 57.09 106 ALA A N 1
ATOM 791 C CA . ALA A 1 106 ? 13.989 2.975 -5.432 1.00 57.09 106 ALA A CA 1
ATOM 792 C C . ALA A 1 106 ? 14.480 3.706 -6.699 1.00 57.09 106 ALA A C 1
ATOM 794 O O . ALA A 1 106 ? 15.024 4.808 -6.623 1.00 57.09 106 ALA A O 1
ATOM 795 N N . ARG A 1 107 ? 14.190 3.156 -7.891 1.00 59.94 107 ARG A N 1
ATOM 796 C CA . ARG A 1 107 ? 14.392 3.850 -9.188 1.00 59.94 107 ARG A CA 1
ATOM 797 C C . ARG A 1 107 ? 13.496 5.076 -9.380 1.00 59.94 107 ARG A C 1
ATOM 799 O O . ARG A 1 107 ? 13.838 5.953 -10.170 1.00 59.94 107 ARG A O 1
ATOM 806 N N . THR A 1 108 ? 12.342 5.108 -8.717 1.00 66.56 108 THR A N 1
ATOM 807 C CA . THR A 1 108 ? 11.375 6.207 -8.784 1.00 66.56 108 THR A CA 1
ATOM 808 C C . THR A 1 108 ? 11.054 6.688 -7.377 1.00 66.56 108 THR A C 1
ATOM 810 O O . THR A 1 108 ? 10.677 5.905 -6.512 1.00 66.56 108 THR A O 1
ATOM 813 N N . LEU A 1 109 ? 11.220 7.991 -7.159 1.00 78.69 109 LEU A N 1
ATOM 814 C CA . LEU A 1 109 ? 11.005 8.665 -5.874 1.00 78.69 109 LEU A CA 1
ATOM 815 C C . LEU A 1 109 ? 9.654 9.391 -5.863 1.00 78.69 109 LEU A C 1
ATOM 817 O O . LEU A 1 109 ? 9.563 10.556 -5.489 1.00 78.69 109 LEU A O 1
ATOM 821 N N . GLN A 1 110 ? 8.624 8.741 -6.400 1.00 86.69 110 GLN A N 1
ATOM 822 C CA . GLN A 1 110 ? 7.319 9.346 -6.641 1.00 86.69 110 GLN A CA 1
ATOM 823 C C . GLN A 1 110 ? 6.256 8.697 -5.753 1.00 86.69 110 GLN A C 1
ATOM 825 O O . GLN A 1 110 ? 6.244 7.477 -5.573 1.00 86.69 110 GLN A O 1
ATOM 830 N N . GLU A 1 111 ? 5.336 9.507 -5.235 1.00 88.88 111 GLU A N 1
ATOM 831 C CA . GLU A 1 111 ? 4.256 9.062 -4.345 1.00 88.88 111 GLU A CA 1
ATOM 832 C C . GLU A 1 111 ? 3.341 8.031 -5.025 1.00 88.88 111 GLU A C 1
ATOM 834 O O . GLU A 1 111 ? 2.989 7.004 -4.435 1.00 88.88 111 GLU A O 1
ATOM 839 N N . GLN A 1 112 ? 3.020 8.256 -6.304 1.00 91.31 112 GLN A N 1
ATOM 840 C CA . GLN A 1 112 ? 2.192 7.357 -7.110 1.00 91.31 112 GLN A CA 1
ATOM 841 C C . GLN A 1 112 ? 2.862 6.017 -7.431 1.00 91.31 112 GLN A C 1
ATOM 843 O O . GLN A 1 112 ? 2.175 5.090 -7.830 1.00 91.31 112 GLN A O 1
ATOM 848 N N . ASP A 1 113 ? 4.179 5.897 -7.240 1.00 90.75 113 ASP A N 1
ATOM 849 C CA . ASP A 1 113 ? 4.929 4.650 -7.438 1.00 90.75 113 ASP A CA 1
ATOM 850 C C . ASP A 1 113 ? 5.326 3.992 -6.103 1.00 90.75 113 ASP A C 1
ATOM 852 O O . ASP A 1 113 ? 6.111 3.039 -6.074 1.00 90.75 113 ASP A O 1
ATOM 856 N N . THR A 1 114 ? 4.824 4.515 -4.982 1.00 91.12 114 THR A N 1
ATOM 857 C CA . THR A 1 114 ? 5.182 4.052 -3.640 1.00 91.12 114 THR A CA 1
ATOM 858 C C . THR A 1 114 ? 4.037 3.256 -3.035 1.00 91.12 114 THR A C 1
ATOM 860 O O . THR A 1 114 ? 2.895 3.708 -2.971 1.00 91.12 114 THR A O 1
ATOM 863 N N . HIS A 1 115 ? 4.343 2.042 -2.587 1.00 93.06 115 HIS A N 1
ATOM 864 C CA . HIS A 1 115 ? 3.404 1.184 -1.872 1.00 93.06 115 HIS A CA 1
ATOM 865 C C . HIS A 1 115 ? 3.124 1.696 -0.451 1.00 93.06 115 HIS A C 1
ATOM 867 O O . HIS A 1 115 ? 3.992 2.346 0.130 1.00 93.06 115 HIS A O 1
ATOM 873 N N . PRO A 1 116 ? 1.986 1.316 0.164 1.00 96.00 116 PRO A N 1
ATOM 874 C CA . PRO A 1 116 ? 0.870 0.555 -0.417 1.00 96.00 116 PRO A CA 1
ATOM 875 C C . PRO A 1 116 ? 0.002 1.368 -1.394 1.00 96.00 116 PRO A C 1
ATOM 877 O O . PRO A 1 116 ? -0.142 2.580 -1.252 1.00 96.00 116 PRO A O 1
ATOM 880 N N . PHE A 1 117 ? -0.620 0.709 -2.370 1.00 97.00 117 PHE A N 1
ATOM 881 C CA . PHE A 1 117 ? -1.651 1.310 -3.221 1.00 97.00 117 PHE A CA 1
ATOM 882 C C . PHE A 1 117 ? -3.019 1.174 -2.565 1.00 97.00 117 PHE A C 1
ATOM 884 O O . PHE A 1 117 ? -3.303 0.128 -1.988 1.00 97.00 117 PHE A O 1
ATOM 891 N N . ALA A 1 118 ? -3.865 2.201 -2.674 1.00 96.69 118 ALA A N 1
ATOM 892 C CA . ALA A 1 118 ? -5.229 2.163 -2.159 1.00 96.69 118 ALA A CA 1
ATOM 893 C C . ALA A 1 118 ? -6.243 2.673 -3.181 1.00 96.69 118 ALA A C 1
ATOM 895 O O . ALA A 1 118 ? -5.992 3.672 -3.855 1.00 96.69 118 ALA A O 1
ATOM 896 N N . ARG A 1 119 ? -7.384 1.985 -3.300 1.00 95.94 119 ARG A N 1
ATOM 897 C CA . ARG A 1 119 ? -8.504 2.382 -4.168 1.00 95.94 119 ARG A CA 1
ATOM 898 C C . ARG A 1 119 ? -9.840 1.980 -3.566 1.00 95.94 119 ARG A C 1
ATOM 900 O O . ARG A 1 119 ? -9.989 0.870 -3.063 1.00 95.94 119 ARG A O 1
ATOM 907 N N . SER A 1 120 ? -10.828 2.858 -3.678 1.00 95.00 120 SER A N 1
ATOM 908 C CA . SER A 1 120 ? -12.183 2.592 -3.201 1.00 95.00 120 SER A CA 1
ATOM 909 C C . SER A 1 120 ? -12.988 1.800 -4.233 1.00 95.00 120 SER A C 1
ATOM 911 O O . SER A 1 120 ? -13.134 2.214 -5.382 1.00 95.00 120 SER A O 1
ATOM 913 N N . HIS A 1 121 ? -13.580 0.683 -3.818 1.00 93.50 121 HIS A N 1
ATOM 914 C CA . HIS A 1 121 ? -14.568 -0.050 -4.602 1.00 93.50 121 HIS A CA 1
ATOM 915 C C . HIS A 1 121 ? -15.539 -0.807 -3.692 1.00 93.50 121 HIS A C 1
ATOM 917 O O . HIS A 1 121 ? -15.146 -1.379 -2.677 1.00 93.50 121 HIS A O 1
ATOM 923 N N . GLY A 1 122 ? -16.828 -0.827 -4.045 1.00 91.25 122 GLY A N 1
ATOM 924 C CA . GLY A 1 122 ? -17.827 -1.563 -3.264 1.00 91.25 122 GLY A CA 1
ATOM 925 C C . GLY A 1 122 ? -18.006 -1.031 -1.835 1.00 91.25 122 GLY A C 1
ATOM 926 O O . GLY A 1 122 ? -18.216 -1.815 -0.916 1.00 91.25 122 GLY A O 1
ATOM 927 N N . ARG A 1 123 ? -17.925 0.297 -1.642 1.00 93.06 123 ARG A N 1
ATOM 928 C CA . ARG A 1 123 ? -18.019 0.983 -0.331 1.00 93.06 123 ARG A CA 1
ATOM 929 C C . ARG A 1 123 ? -16.894 0.624 0.655 1.00 93.06 123 ARG A C 1
ATOM 931 O O . ARG A 1 123 ? -17.077 0.761 1.864 1.00 93.06 123 ARG A O 1
ATOM 938 N N . ARG A 1 124 ? -15.746 0.177 0.144 1.00 93.88 124 ARG A N 1
ATOM 939 C CA . ARG A 1 124 ? -14.550 -0.146 0.921 1.00 93.88 124 ARG A CA 1
ATOM 940 C C . ARG A 1 124 ? -13.295 0.268 0.162 1.00 93.88 124 ARG A C 1
ATOM 942 O O . ARG A 1 124 ? -13.246 0.145 -1.059 1.00 93.88 124 ARG A O 1
ATOM 949 N N . ASP A 1 125 ? -12.292 0.726 0.889 1.00 96.50 125 ASP A N 1
ATOM 950 C CA . ASP A 1 125 ? -10.948 0.895 0.362 1.00 96.50 125 ASP A CA 1
ATOM 951 C C . ASP A 1 125 ? -10.247 -0.452 0.334 1.00 96.50 125 ASP A C 1
ATOM 953 O O . ASP A 1 125 ? -10.287 -1.221 1.291 1.00 96.50 125 ASP A O 1
ATOM 957 N N . TRP A 1 126 ? -9.631 -0.745 -0.796 1.00 96.69 126 TRP A N 1
ATOM 958 C CA . TRP A 1 126 ? -8.765 -1.888 -0.995 1.00 96.69 126 TRP A CA 1
ATOM 959 C C . TRP A 1 126 ? -7.337 -1.399 -0.915 1.00 96.69 126 TRP A C 1
ATOM 961 O O . TRP A 1 126 ? -7.027 -0.360 -1.490 1.00 96.69 126 TRP A O 1
ATOM 971 N N . VAL A 1 127 ? -6.478 -2.150 -0.233 1.00 97.62 127 VAL A N 1
ATOM 972 C CA . VAL A 1 127 ? -5.059 -1.829 -0.084 1.00 97.62 127 VAL A CA 1
ATOM 973 C C . VAL A 1 127 ? -4.232 -2.990 -0.622 1.00 97.62 127 VAL A C 1
ATOM 975 O O . VAL A 1 127 ? -4.469 -4.134 -0.240 1.00 97.62 127 VAL A O 1
ATOM 978 N N . LEU A 1 128 ? -3.249 -2.698 -1.474 1.00 96.88 128 LEU A N 1
ATOM 979 C CA . LEU A 1 128 ? -2.296 -3.676 -1.993 1.00 96.88 128 LEU A CA 1
ATOM 980 C C . LEU A 1 128 ? -0.860 -3.217 -1.746 1.00 96.88 128 LEU A C 1
ATOM 982 O O . LEU A 1 128 ? -0.488 -2.083 -2.048 1.00 96.88 128 LEU A O 1
ATOM 986 N N . ALA A 1 129 ? -0.032 -4.132 -1.257 1.00 95.25 129 ALA A N 1
ATOM 987 C CA . ALA A 1 129 ? 1.413 -4.000 -1.294 1.00 95.25 129 ALA A CA 1
ATOM 988 C C . ALA A 1 129 ? 2.016 -5.267 -1.902 1.00 95.25 129 ALA A C 1
ATOM 990 O O . ALA A 1 129 ? 1.655 -6.377 -1.512 1.00 95.25 129 ALA A O 1
ATOM 991 N N . HIS A 1 130 ? 2.911 -5.094 -2.869 1.00 92.38 130 HIS A N 1
ATOM 992 C CA . HIS A 1 130 ? 3.538 -6.178 -3.613 1.00 92.38 130 HIS A CA 1
ATOM 993 C C . HIS A 1 130 ? 5.058 -6.077 -3.475 1.00 92.38 130 HIS A C 1
ATOM 995 O O . HIS A 1 130 ? 5.622 -5.000 -3.652 1.00 92.38 130 HIS A O 1
ATOM 1001 N N . ASN A 1 131 ? 5.710 -7.195 -3.145 1.00 88.69 131 ASN A N 1
ATOM 1002 C CA . ASN A 1 131 ? 7.166 -7.287 -3.065 1.00 88.69 131 ASN A CA 1
ATOM 1003 C C . ASN A 1 131 ? 7.676 -8.259 -4.132 1.00 88.69 131 ASN A C 1
ATOM 1005 O O . ASN A 1 131 ? 7.575 -9.475 -3.964 1.00 88.69 131 ASN A O 1
ATOM 1009 N N . GLY A 1 132 ? 8.202 -7.712 -5.222 1.00 84.88 132 GLY A N 1
ATOM 1010 C CA . GLY A 1 132 ? 8.694 -8.468 -6.365 1.00 84.88 132 GLY A CA 1
ATOM 1011 C C . GLY A 1 132 ? 8.574 -7.668 -7.657 1.00 84.88 132 GLY A C 1
ATOM 1012 O O . GLY A 1 132 ? 8.062 -6.552 -7.659 1.00 84.88 132 GLY A O 1
ATOM 1013 N N . ASP A 1 133 ? 9.030 -8.272 -8.750 1.00 85.25 133 ASP A N 1
ATOM 1014 C CA . ASP A 1 133 ? 8.891 -7.744 -10.107 1.00 85.25 133 ASP A CA 1
ATOM 1015 C C . ASP A 1 133 ? 8.041 -8.718 -10.936 1.00 85.25 133 ASP A C 1
ATOM 1017 O O . ASP A 1 133 ? 8.273 -9.933 -10.920 1.00 85.25 133 ASP A O 1
ATOM 1021 N N . LEU A 1 134 ? 7.099 -8.198 -11.717 1.00 88.25 134 LEU A N 1
ATOM 1022 C CA . LEU A 1 134 ? 6.332 -8.969 -12.689 1.00 88.25 134 LEU A CA 1
ATOM 1023 C C . LEU A 1 134 ? 7.069 -8.967 -14.034 1.00 88.25 134 LEU A C 1
ATOM 1025 O O . LEU A 1 134 ? 6.967 -8.038 -14.832 1.00 88.25 134 LEU A O 1
ATOM 1029 N N . PHE A 1 135 ? 7.818 -10.036 -14.312 1.00 86.25 135 PHE A N 1
ATOM 1030 C CA . PHE A 1 135 ? 8.585 -10.203 -15.557 1.00 86.25 135 PHE A CA 1
ATOM 1031 C C . PHE A 1 135 ? 7.733 -10.694 -16.736 1.00 86.25 135 PHE A C 1
ATOM 1033 O O . PHE A 1 135 ? 8.097 -11.642 -17.431 1.00 86.25 135 PHE A O 1
ATOM 1040 N N . VAL A 1 136 ? 6.579 -10.070 -16.954 1.00 88.88 136 VAL A N 1
ATOM 1041 C CA . VAL A 1 136 ? 5.637 -10.435 -18.018 1.00 88.88 136 VAL A CA 1
ATOM 1042 C C . VAL A 1 136 ? 5.141 -9.194 -18.748 1.00 88.88 136 VAL A C 1
ATOM 1044 O O . VAL A 1 136 ? 5.170 -8.087 -18.213 1.00 88.88 136 VAL A O 1
ATOM 1047 N N . ASP A 1 137 ? 4.656 -9.375 -19.975 1.00 91.00 137 ASP A N 1
ATOM 1048 C CA . ASP A 1 137 ? 3.912 -8.324 -20.669 1.00 91.00 137 ASP A CA 1
ATOM 1049 C C . ASP A 1 137 ? 2.546 -8.148 -19.994 1.00 91.00 137 ASP A C 1
ATOM 1051 O O . ASP A 1 137 ? 1.611 -8.915 -20.238 1.00 91.00 137 ASP A O 1
ATOM 1055 N N . LEU A 1 138 ? 2.442 -7.142 -19.126 1.00 92.19 138 LEU A N 1
ATOM 1056 C CA . LEU A 1 138 ? 1.238 -6.861 -18.344 1.00 92.19 138 LEU A CA 1
ATOM 1057 C C . LEU A 1 138 ? 0.030 -6.535 -19.218 1.00 92.19 138 LEU A C 1
ATOM 1059 O O . LEU A 1 138 ? -1.088 -6.859 -18.834 1.00 92.19 138 LEU A O 1
ATOM 1063 N N . THR A 1 139 ? 0.229 -5.951 -20.401 1.00 90.00 139 THR A N 1
ATOM 1064 C CA . THR A 1 139 ? -0.885 -5.612 -21.298 1.00 90.00 139 THR A CA 1
ATOM 1065 C C . THR A 1 139 ? -1.562 -6.858 -21.860 1.00 90.00 139 THR A C 1
ATOM 1067 O O . THR A 1 139 ? -2.763 -6.846 -22.117 1.00 90.00 139 THR A O 1
ATOM 1070 N N . ARG A 1 140 ? -0.808 -7.957 -21.996 1.00 92.88 140 ARG A N 1
ATOM 1071 C CA . ARG A 1 140 ? -1.315 -9.256 -22.453 1.00 92.88 140 ARG A CA 1
ATOM 1072 C C . ARG A 1 140 ? -1.721 -10.168 -21.306 1.00 92.88 140 ARG A C 1
ATOM 1074 O O . ARG A 1 140 ? -2.737 -10.845 -21.405 1.00 92.88 140 ARG A O 1
ATOM 1081 N N . ALA A 1 141 ? -0.915 -10.217 -20.248 1.00 94.19 141 ALA A N 1
ATOM 1082 C CA . ALA A 1 141 ? -1.137 -11.109 -19.116 1.00 94.19 141 ALA A CA 1
ATOM 1083 C C . ALA A 1 141 ? -2.253 -10.603 -18.192 1.00 94.19 141 ALA A C 1
ATOM 1085 O O . ALA A 1 141 ? -3.044 -11.404 -17.702 1.00 94.19 141 ALA A O 1
ATOM 1086 N N . LEU A 1 142 ? -2.325 -9.285 -17.979 1.00 95.81 142 LEU A N 1
ATOM 1087 C CA . LEU A 1 142 ? -3.270 -8.606 -17.089 1.00 95.81 142 LEU A CA 1
ATOM 1088 C C . LEU A 1 142 ? -3.972 -7.456 -17.845 1.00 95.81 142 LEU A C 1
ATOM 1090 O O . LEU A 1 142 ? -3.788 -6.283 -17.505 1.00 95.81 142 LEU A O 1
ATOM 1094 N N . PRO A 1 143 ? -4.745 -7.755 -18.905 1.00 95.19 143 PRO A N 1
ATOM 1095 C CA . PRO A 1 143 ? -5.345 -6.727 -19.749 1.00 95.19 143 PRO A CA 1
ATOM 1096 C C . PRO A 1 143 ? -6.386 -5.917 -18.968 1.00 95.19 143 PRO A C 1
ATOM 1098 O O . PRO A 1 143 ? -7.309 -6.485 -18.385 1.00 95.19 143 PRO A O 1
ATOM 1101 N N . LEU A 1 144 ? -6.261 -4.587 -18.986 1.00 94.50 144 LEU A N 1
ATOM 1102 C CA . LEU A 1 144 ? -7.237 -3.683 -18.360 1.00 94.50 144 LEU A CA 1
ATOM 1103 C C . LEU A 1 144 ? -8.430 -3.353 -19.283 1.00 94.50 144 LEU A C 1
ATOM 1105 O O . LEU A 1 144 ? -9.443 -2.845 -18.808 1.00 94.50 144 LEU A O 1
ATOM 1109 N N . GLY A 1 145 ? -8.337 -3.713 -20.569 1.00 90.56 145 GLY A N 1
ATOM 1110 C CA . GLY A 1 145 ? -9.309 -3.358 -21.608 1.00 90.56 145 GLY A CA 1
ATOM 1111 C C . GLY A 1 145 ? -9.049 -1.974 -22.209 1.00 90.56 145 GLY A C 1
ATOM 1112 O O . GLY A 1 145 ? -8.145 -1.268 -21.768 1.00 90.56 145 GLY A O 1
ATOM 1113 N N . ASP A 1 146 ? -9.836 -1.610 -23.224 1.00 88.88 146 ASP A N 1
ATOM 1114 C CA . ASP A 1 146 ? -9.705 -0.319 -23.919 1.00 88.88 146 ASP A CA 1
ATOM 1115 C C . ASP A 1 146 ? -10.213 0.856 -23.063 1.00 88.88 146 ASP A C 1
ATOM 1117 O O . ASP A 1 146 ? -9.647 1.941 -23.106 1.00 88.88 146 ASP A O 1
ATOM 1121 N N . GLU A 1 147 ? -11.245 0.610 -22.248 1.00 91.50 147 GLU A N 1
ATOM 1122 C CA . GLU A 1 147 ? -11.861 1.577 -21.327 1.00 91.50 147 GLU A CA 1
ATOM 1123 C C . GLU A 1 147 ? -11.873 0.983 -19.906 1.00 91.50 147 GLU A C 1
ATOM 1125 O O . GLU A 1 147 ? -12.866 0.379 -19.468 1.00 91.50 147 GLU A O 1
ATOM 1130 N N . PRO A 1 148 ? -10.732 1.037 -19.202 1.00 92.19 148 PRO A N 1
ATOM 1131 C CA . PRO A 1 148 ? -10.560 0.380 -17.916 1.00 92.19 148 PRO A CA 1
ATOM 1132 C C . PRO A 1 148 ? -11.349 1.067 -16.794 1.00 92.19 148 PRO A C 1
ATOM 1134 O O . PRO A 1 148 ? -11.372 2.279 -16.639 1.00 92.19 148 PRO A O 1
ATOM 1137 N N . VAL A 1 149 ? -11.963 0.263 -15.924 1.00 92.12 149 VAL A N 1
ATOM 1138 C CA . VAL A 1 149 ? -12.700 0.767 -14.745 1.00 92.12 149 VAL A CA 1
ATOM 1139 C C . VAL A 1 149 ? -11.750 1.314 -13.676 1.00 92.12 149 VAL A C 1
ATOM 1141 O O . VAL A 1 149 ? -12.111 2.201 -12.905 1.00 92.12 149 VAL A O 1
ATOM 1144 N N . PHE A 1 150 ? -10.548 0.744 -13.606 1.00 95.38 150 PHE A N 1
ATOM 1145 C CA . PHE A 1 150 ? -9.482 1.167 -12.711 1.00 95.38 150 PHE A CA 1
ATOM 1146 C C . PHE A 1 150 ? -8.226 1.408 -13.536 1.00 95.38 150 PHE A C 1
ATOM 1148 O O . PHE A 1 150 ? -7.749 0.502 -14.217 1.00 95.38 150 PHE A O 1
ATOM 1155 N N . GLU A 1 151 ? -7.690 2.618 -13.434 1.00 95.25 151 GLU A N 1
ATOM 1156 C CA . GLU A 1 151 ? -6.504 3.051 -14.168 1.00 95.25 151 GLU A CA 1
ATOM 1157 C C . GLU A 1 151 ? -5.334 3.278 -13.210 1.00 95.25 151 GLU A C 1
ATOM 1159 O O . GLU A 1 151 ? -5.517 3.980 -12.205 1.00 95.25 151 GLU A O 1
ATOM 1164 N N . PRO A 1 152 ? -4.138 2.728 -13.491 1.00 95.75 152 PRO A N 1
ATOM 1165 C CA . PRO A 1 152 ? -2.946 3.037 -12.712 1.00 95.75 152 PRO A CA 1
ATOM 1166 C C . PRO A 1 152 ? -2.587 4.523 -12.857 1.00 95.75 152 PRO A C 1
ATOM 1168 O O . PRO A 1 152 ? -2.661 5.085 -13.947 1.00 95.75 152 PRO A O 1
ATOM 1171 N N . VAL A 1 153 ? -2.211 5.169 -11.751 1.00 95.75 153 VAL A N 1
ATOM 1172 C CA . VAL A 1 153 ? -1.746 6.568 -11.747 1.00 95.75 153 VAL A CA 1
ATOM 1173 C C . VAL A 1 153 ? -0.235 6.631 -11.975 1.00 95.75 153 VAL A C 1
ATOM 1175 O O . VAL A 1 153 ? 0.271 7.517 -12.666 1.00 95.75 153 VAL A O 1
ATOM 1178 N N . GLY A 1 154 ? 0.493 5.709 -11.359 1.00 91.50 154 GLY A N 1
ATOM 1179 C CA . GLY A 1 154 ? 1.921 5.509 -11.506 1.00 91.50 154 GLY A CA 1
ATOM 1180 C C . GLY A 1 154 ? 2.275 4.602 -12.678 1.00 91.50 154 GLY A C 1
ATOM 1181 O O . GLY A 1 154 ? 1.503 4.364 -13.606 1.00 91.50 154 GLY A O 1
ATOM 1182 N N . ARG A 1 155 ? 3.518 4.125 -12.658 1.00 90.06 155 ARG A N 1
ATOM 1183 C CA . ARG A 1 155 ? 4.129 3.327 -13.736 1.00 90.06 155 ARG A CA 1
ATOM 1184 C C . ARG A 1 155 ? 4.575 1.948 -13.268 1.00 90.06 155 ARG A C 1
ATOM 1186 O O . ARG A 1 155 ? 5.294 1.258 -13.988 1.00 90.06 155 ARG A O 1
ATOM 1193 N N . THR A 1 156 ? 4.211 1.576 -12.044 1.00 91.44 156 THR A N 1
ATOM 1194 C CA . THR A 1 156 ? 4.611 0.294 -11.469 1.00 91.44 156 THR A CA 1
ATOM 1195 C C . THR A 1 156 ? 3.760 -0.838 -12.025 1.00 91.44 156 THR A C 1
ATOM 1197 O O . THR A 1 156 ? 2.550 -0.714 -12.223 1.00 91.44 156 THR A O 1
ATOM 1200 N N . ASP A 1 157 ? 4.406 -1.978 -12.230 1.00 93.00 157 ASP A N 1
ATOM 1201 C CA . ASP A 1 157 ? 3.744 -3.241 -12.542 1.00 93.00 157 ASP A CA 1
ATOM 1202 C C . ASP A 1 157 ? 2.735 -3.659 -11.464 1.00 93.00 157 ASP A C 1
ATOM 1204 O O . ASP A 1 157 ? 1.678 -4.220 -11.745 1.00 93.00 157 ASP A O 1
ATOM 1208 N N . SER A 1 158 ? 3.057 -3.321 -10.225 1.00 93.94 158 SER A N 1
ATOM 1209 C CA . SER A 1 158 ? 2.308 -3.629 -9.023 1.00 93.94 158 SER A CA 1
ATOM 1210 C C . SER A 1 158 ? 0.974 -2.880 -8.985 1.00 93.94 158 SER A C 1
ATOM 1212 O O . SER A 1 158 ? -0.056 -3.472 -8.666 1.00 93.94 158 SER A O 1
ATOM 1214 N N . GLU A 1 159 ? 0.951 -1.601 -9.373 1.00 95.75 159 GLU A N 1
ATOM 1215 C CA . GLU A 1 159 ? -0.297 -0.841 -9.484 1.00 95.75 159 GLU A CA 1
ATOM 1216 C C . GLU A 1 159 ? -1.146 -1.296 -10.678 1.00 95.75 159 GLU A C 1
ATOM 1218 O O . GLU A 1 159 ? -2.371 -1.383 -10.565 1.00 95.75 159 GLU A O 1
ATOM 1223 N N . HIS A 1 160 ? -0.513 -1.640 -11.804 1.00 96.38 160 HIS A N 1
ATOM 1224 C CA . HIS A 1 160 ? -1.214 -2.231 -12.948 1.00 96.38 160 HIS A CA 1
ATOM 1225 C C . HIS A 1 160 ? -1.920 -3.526 -12.536 1.00 96.38 160 HIS A C 1
ATOM 1227 O O . HIS A 1 160 ? -3.120 -3.690 -12.764 1.00 96.38 160 HIS A O 1
ATOM 1233 N N . ALA A 1 161 ? -1.196 -4.426 -11.867 1.00 96.62 161 ALA A N 1
ATOM 1234 C CA . ALA A 1 161 ? -1.756 -5.665 -11.345 1.00 96.62 161 ALA A CA 1
ATOM 1235 C C . ALA A 1 161 ? -2.876 -5.402 -10.330 1.00 96.62 161 ALA A C 1
ATOM 1237 O O . ALA A 1 161 ? -3.888 -6.101 -10.347 1.00 96.62 161 ALA A O 1
ATOM 1238 N N . PHE A 1 162 ? -2.749 -4.368 -9.493 1.00 96.94 162 PHE A N 1
ATOM 1239 C CA . PHE A 1 162 ? -3.804 -3.981 -8.561 1.00 96.94 162 PHE A CA 1
ATOM 1240 C C . PHE A 1 162 ? -5.096 -3.572 -9.274 1.00 96.94 162 PHE A C 1
ATOM 1242 O O . PHE A 1 162 ? -6.176 -4.047 -8.918 1.00 96.94 162 PHE A O 1
ATOM 1249 N N . CYS A 1 163 ? -4.991 -2.725 -10.300 1.00 96.81 163 CYS A N 1
ATOM 1250 C CA . CYS A 1 163 ? -6.138 -2.283 -11.091 1.00 96.81 163 CYS A CA 1
ATOM 1251 C C . CYS A 1 163 ? -6.827 -3.468 -11.776 1.00 96.81 163 CYS A C 1
ATOM 1253 O O . CYS A 1 163 ? -8.054 -3.584 -11.734 1.00 96.81 163 CYS A O 1
ATOM 1255 N N . TRP A 1 164 ? -6.035 -4.390 -12.328 1.00 96.31 164 TRP A N 1
ATOM 1256 C CA . TRP A 1 164 ? -6.553 -5.618 -12.920 1.00 96.31 164 TRP A CA 1
ATOM 1257 C C . TRP A 1 164 ? -7.282 -6.487 -11.888 1.00 96.31 164 TRP A C 1
ATOM 1259 O O . TRP A 1 164 ? -8.416 -6.897 -12.133 1.00 96.3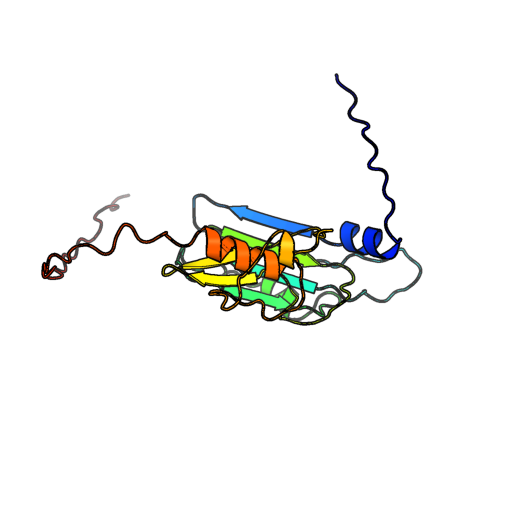1 164 TRP A O 1
ATOM 1269 N N . LEU A 1 165 ? -6.681 -6.720 -10.714 1.00 95.75 165 LEU A N 1
ATOM 1270 C CA . LEU A 1 165 ? -7.278 -7.516 -9.635 1.00 95.75 165 LEU A CA 1
ATOM 1271 C C . LEU A 1 165 ? -8.616 -6.932 -9.171 1.00 95.75 165 LEU A C 1
ATOM 1273 O O . LEU A 1 165 ? -9.591 -7.668 -9.036 1.00 95.75 165 LEU A O 1
ATOM 1277 N N . LEU A 1 166 ? -8.698 -5.614 -8.978 1.00 94.69 166 LEU A N 1
ATOM 1278 C CA . LEU A 1 166 ? -9.952 -4.960 -8.597 1.00 94.69 166 LEU A CA 1
ATOM 1279 C C . LEU A 1 166 ? -11.033 -5.111 -9.667 1.00 94.69 166 LEU A C 1
ATOM 1281 O O . LEU A 1 166 ? -12.202 -5.307 -9.331 1.00 94.69 166 LEU A O 1
ATOM 1285 N N . ALA A 1 167 ? -10.657 -5.071 -10.947 1.00 93.81 167 ALA A N 1
ATOM 1286 C CA . ALA A 1 167 ? -11.590 -5.330 -12.037 1.00 93.81 167 ALA A CA 1
ATOM 1287 C C . ALA A 1 167 ? -12.136 -6.771 -12.005 1.00 93.81 167 ALA A C 1
ATOM 1289 O O . ALA A 1 167 ? -13.311 -6.964 -12.322 1.00 93.81 167 ALA A O 1
ATOM 1290 N N . GLN A 1 168 ? -11.331 -7.755 -11.574 1.00 92.06 168 GLN A N 1
ATOM 1291 C CA . GLN A 1 168 ? -11.762 -9.155 -11.428 1.00 92.06 168 GLN A CA 1
ATOM 1292 C C . GLN A 1 168 ? -12.671 -9.382 -10.213 1.00 92.06 168 GLN A C 1
ATOM 1294 O O . GLN A 1 168 ? -13.592 -10.191 -10.272 1.00 92.06 168 GLN A O 1
ATOM 1299 N N . VAL A 1 169 ? -12.411 -8.687 -9.101 1.00 88.50 169 VAL A N 1
ATOM 1300 C CA . VAL A 1 169 ? -13.169 -8.842 -7.844 1.00 88.50 169 VAL A CA 1
ATOM 1301 C C . VAL A 1 169 ? -14.497 -8.081 -7.873 1.00 88.50 169 VAL A C 1
ATOM 1303 O O . VAL A 1 169 ? -15.374 -8.321 -7.039 1.00 88.50 169 VAL A O 1
ATOM 1306 N N . ARG A 1 170 ? -14.684 -7.178 -8.843 1.00 81.94 170 ARG A N 1
ATOM 1307 C CA . ARG A 1 170 ? -15.962 -6.502 -9.054 1.00 81.94 170 ARG A CA 1
ATOM 1308 C C . ARG A 1 170 ? -17.074 -7.552 -9.154 1.00 81.94 170 ARG A C 1
ATOM 1310 O O . ARG A 1 170 ? -16.973 -8.443 -9.997 1.00 81.94 170 ARG A O 1
ATOM 1317 N N . PRO A 1 171 ? -18.158 -7.432 -8.366 1.00 62.78 171 PRO A N 1
ATOM 1318 C CA . PRO A 1 171 ? -19.318 -8.286 -8.538 1.00 62.78 171 PRO A CA 1
ATOM 1319 C C . PRO A 1 171 ? -19.770 -8.202 -9.996 1.00 62.78 171 PRO A C 1
ATOM 1321 O O . PRO A 1 171 ? -20.184 -7.137 -10.465 1.00 62.78 171 PRO A O 1
ATOM 1324 N N . THR A 1 172 ? -19.663 -9.304 -10.734 1.00 54.97 172 THR A N 1
ATOM 1325 C CA . THR A 1 172 ? -20.398 -9.468 -11.982 1.00 54.97 172 THR A CA 1
ATOM 1326 C C . THR A 1 172 ? -21.857 -9.371 -11.587 1.00 54.97 172 THR A C 1
ATOM 1328 O O . THR A 1 172 ? -22.365 -10.225 -10.864 1.00 54.97 172 THR A O 1
ATOM 1331 N N . GLY A 1 173 ? -22.503 -8.258 -11.941 1.00 51.19 173 GLY A N 1
ATOM 1332 C CA . GLY A 1 173 ? -23.899 -8.037 -11.604 1.00 51.19 173 GLY A CA 1
ATOM 1333 C C . GLY A 1 173 ? -24.696 -9.276 -11.991 1.00 51.19 173 GLY A C 1
ATOM 1334 O O . GLY A 1 173 ? -24.777 -9.615 -13.170 1.00 51.19 173 GLY A O 1
ATOM 1335 N N . SER A 1 174 ? -25.255 -9.968 -10.998 1.00 41.84 174 SER A N 1
ATOM 1336 C CA . SER A 1 174 ? -26.345 -10.900 -11.235 1.00 41.84 174 SER A CA 1
ATOM 1337 C C . SER A 1 174 ? -27.404 -10.128 -12.009 1.00 41.84 174 SER A C 1
ATOM 1339 O O . SER A 1 174 ? -27.853 -9.093 -11.518 1.00 41.84 174 SER A O 1
ATOM 1341 N N . ASN A 1 175 ? -27.699 -10.600 -13.220 1.00 38.81 175 ASN A N 1
ATOM 1342 C CA . ASN A 1 175 ? -28.739 -10.165 -14.145 1.00 38.81 175 ASN A CA 1
ATOM 1343 C C . ASN A 1 175 ? -29.530 -8.919 -13.725 1.00 38.81 175 ASN A C 1
ATOM 1345 O O . ASN A 1 175 ? -30.318 -8.936 -12.781 1.00 38.81 175 ASN A O 1
ATOM 1349 N N . THR A 1 176 ? -29.407 -7.872 -14.533 1.00 44.84 176 THR A N 1
ATOM 1350 C CA . THR A 1 176 ? -30.451 -6.869 -14.730 1.00 44.84 176 THR A CA 1
ATOM 1351 C C . THR A 1 176 ? -31.808 -7.557 -14.913 1.00 44.84 176 THR A C 1
ATOM 1353 O O . THR A 1 176 ? -32.155 -8.028 -15.992 1.00 44.84 176 THR A O 1
ATOM 1356 N N . GLY A 1 177 ? -32.580 -7.642 -13.834 1.00 42.91 177 GLY A N 1
ATOM 1357 C CA . GLY A 1 177 ? -33.885 -8.282 -13.829 1.00 42.91 177 GLY A CA 1
ATOM 1358 C C . GLY A 1 177 ? -34.631 -7.970 -12.543 1.00 42.91 177 GLY A C 1
ATOM 1359 O O . GLY A 1 177 ? -34.418 -8.613 -11.523 1.00 42.91 177 GLY A O 1
ATOM 1360 N N . SER A 1 178 ? -35.535 -6.994 -12.631 1.00 35.00 178 SER A N 1
ATOM 1361 C CA . SER A 1 178 ? -36.571 -6.640 -11.649 1.00 35.00 178 SER A CA 1
ATOM 1362 C C . SER A 1 178 ? -36.109 -6.133 -10.275 1.00 35.00 178 SER A C 1
ATOM 1364 O O . SER A 1 178 ? -35.841 -6.879 -9.342 1.00 35.00 178 SER A O 1
ATOM 1366 N N . SER A 1 179 ? -36.165 -4.808 -10.139 1.00 38.06 179 SER A N 1
ATOM 1367 C CA . SER A 1 179 ? -36.448 -4.133 -8.871 1.00 38.06 179 SER A CA 1
ATOM 1368 C C . SER A 1 179 ? -37.749 -4.670 -8.255 1.00 38.06 179 SER A C 1
ATOM 1370 O O . SER A 1 179 ? -38.761 -4.709 -8.959 1.00 38.06 179 SER A O 1
ATOM 1372 N N . PRO A 1 180 ? -37.795 -4.975 -6.949 1.00 38.84 180 PRO A N 1
ATOM 1373 C CA . PRO A 1 180 ? -38.990 -4.769 -6.161 1.00 38.84 180 PRO A CA 1
ATOM 1374 C C . PRO A 1 180 ? -38.799 -3.500 -5.331 1.00 38.84 180 PRO A C 1
ATOM 1376 O O . PRO A 1 180 ? -37.948 -3.420 -4.443 1.00 38.84 180 PRO A O 1
ATOM 1379 N N . SER A 1 181 ? -39.634 -2.500 -5.610 1.00 43.97 181 SER A N 1
ATOM 1380 C CA . SER A 1 181 ? -39.847 -1.384 -4.700 1.00 43.97 181 SER A CA 1
ATOM 1381 C C . SER A 1 181 ? -40.263 -1.926 -3.330 1.00 43.97 181 SER A C 1
ATOM 1383 O O . SER A 1 181 ? -41.302 -2.573 -3.204 1.00 43.97 181 SER A O 1
ATOM 1385 N N . GLY A 1 182 ? -39.480 -1.637 -2.300 1.00 34.03 182 GLY A N 1
ATOM 1386 C CA . GLY A 1 182 ? -39.837 -1.914 -0.916 1.00 34.03 182 GLY A CA 1
ATOM 1387 C C . GLY A 1 182 ? -39.211 -0.853 -0.031 1.00 34.03 182 GLY A C 1
ATOM 1388 O O . GLY A 1 182 ? -38.003 -0.853 0.185 1.00 34.03 182 GLY A O 1
ATOM 1389 N N . SER A 1 183 ? -40.022 0.091 0.441 1.00 45.22 183 SER A N 1
ATOM 1390 C CA . SER A 1 183 ? -39.588 1.133 1.365 1.00 45.22 183 SER A CA 1
ATOM 1391 C C . SER A 1 183 ? -39.195 0.511 2.710 1.00 45.22 183 SER A C 1
ATOM 1393 O O . SER A 1 183 ? -40.032 0.136 3.529 1.00 45.22 183 SER A O 1
ATOM 1395 N N . ALA A 1 184 ? -37.894 0.406 2.972 1.00 35.16 184 ALA A N 1
ATOM 1396 C CA . ALA A 1 184 ? -37.398 0.046 4.294 1.00 35.16 184 ALA A CA 1
ATOM 1397 C C . ALA A 1 184 ? -37.310 1.312 5.159 1.00 35.16 184 ALA A C 1
ATOM 1399 O O . ALA A 1 184 ? -36.331 2.055 5.153 1.00 35.16 184 ALA A O 1
ATOM 1400 N N . ARG A 1 185 ? -38.395 1.570 5.893 1.00 34.22 185 ARG A N 1
ATOM 1401 C CA . ARG A 1 185 ? -38.484 2.563 6.968 1.00 34.22 185 ARG A CA 1
ATOM 1402 C C . ARG A 1 185 ? -37.444 2.240 8.051 1.00 34.22 185 ARG A C 1
ATOM 1404 O O . ARG A 1 185 ? -37.568 1.232 8.741 1.00 34.22 185 ARG A O 1
ATOM 1411 N N . VAL A 1 186 ? -36.465 3.123 8.248 1.00 35.91 186 VAL A N 1
ATOM 1412 C CA . VAL A 1 186 ? -35.529 3.063 9.382 1.00 35.91 186 VAL A CA 1
ATOM 1413 C C . VAL A 1 186 ? -36.309 3.318 10.677 1.00 35.91 186 VAL A C 1
ATOM 1415 O O . VAL A 1 186 ? -36.763 4.434 10.930 1.00 35.91 186 VAL A O 1
ATOM 1418 N N . ARG A 1 187 ? -36.491 2.285 11.508 1.00 27.08 187 ARG A N 1
ATOM 1419 C CA . ARG A 1 187 ? -36.817 2.458 12.931 1.00 27.08 187 ARG A CA 1
ATOM 1420 C C . ARG A 1 187 ? -35.512 2.450 13.715 1.00 27.08 187 ARG A C 1
ATOM 1422 O O . ARG A 1 187 ? -34.840 1.431 13.804 1.00 27.08 187 ARG A O 1
ATOM 1429 N N . SER A 1 188 ? -35.198 3.600 14.300 1.00 33.03 188 SER A N 1
ATOM 1430 C CA . SER A 1 188 ? -34.305 3.698 15.449 1.00 33.03 188 SER A CA 1
ATOM 1431 C C . SER A 1 188 ? -34.883 2.850 16.585 1.00 33.03 188 SER A C 1
ATOM 1433 O O . SER A 1 188 ? -35.999 3.099 17.044 1.00 33.03 188 SER A O 1
ATOM 1435 N N . THR A 1 189 ? -34.136 1.846 17.035 1.00 31.73 189 THR A N 1
ATOM 1436 C CA . THR A 1 189 ? -34.309 1.290 18.376 1.00 31.73 189 THR A CA 1
ATOM 1437 C C . THR A 1 189 ? -32.981 1.393 19.093 1.00 31.73 189 THR A C 1
ATOM 1439 O O . THR A 1 189 ? -32.085 0.573 18.906 1.00 31.73 189 THR A O 1
ATOM 1442 N N . ASN A 1 190 ? -32.887 2.439 19.905 1.00 34.78 190 ASN A N 1
ATOM 1443 C CA . ASN A 1 190 ? -31.907 2.586 20.961 1.00 34.78 190 ASN A CA 1
ATOM 1444 C C . ASN A 1 190 ? -31.966 1.339 21.865 1.00 34.78 190 ASN A C 1
ATOM 1446 O O . ASN A 1 190 ? -32.993 1.082 22.497 1.00 34.78 190 ASN A O 1
ATOM 1450 N N . ARG A 1 191 ? -30.898 0.541 21.897 1.00 33.81 191 ARG A N 1
ATOM 1451 C CA . ARG A 1 191 ? -30.685 -0.486 22.921 1.00 33.81 191 ARG A CA 1
ATOM 1452 C C . ARG A 1 191 ? -29.287 -0.300 23.485 1.00 33.81 191 ARG A C 1
ATOM 1454 O O . ARG A 1 191 ? -28.302 -0.708 22.880 1.00 33.81 191 ARG A O 1
ATOM 1461 N N . SER A 1 192 ? -29.236 0.339 24.646 1.00 38.59 192 SER A N 1
ATOM 1462 C CA . SER A 1 192 ? -28.076 0.371 25.529 1.00 38.59 192 SER A CA 1
ATOM 1463 C C . SER A 1 192 ? -27.670 -1.062 25.903 1.00 38.59 192 SER A C 1
ATOM 1465 O O . SER A 1 192 ? -28.553 -1.847 26.268 1.00 38.59 192 SER A O 1
ATOM 1467 N N . PRO A 1 193 ? -26.380 -1.430 25.876 1.00 33.97 193 PRO A N 1
ATOM 1468 C CA . PRO A 1 193 ? -25.928 -2.656 26.516 1.00 33.97 193 PRO A CA 1
ATOM 1469 C C . PRO A 1 193 ? -25.925 -2.446 28.034 1.00 33.97 193 PRO A C 1
ATOM 1471 O O . PRO A 1 193 ? -25.129 -1.682 28.571 1.00 33.97 193 PRO A O 1
ATOM 1474 N N . LEU A 1 194 ? -26.848 -3.118 28.720 1.00 34.50 194 LEU A N 1
ATOM 1475 C CA . LEU A 1 194 ? -26.760 -3.395 30.149 1.00 34.50 194 LEU A CA 1
ATOM 1476 C C . LEU A 1 194 ? -25.750 -4.530 30.339 1.00 34.50 194 LEU A C 1
ATOM 1478 O O . LEU A 1 194 ? -26.081 -5.676 30.047 1.00 34.50 194 LEU A O 1
ATOM 1482 N N . TRP A 1 195 ? -24.550 -4.229 30.827 1.00 31.64 195 TRP A N 1
ATOM 1483 C CA . TRP A 1 195 ? -23.800 -5.132 31.702 1.00 31.64 195 TRP A CA 1
ATOM 1484 C C . TRP A 1 195 ? -22.714 -4.363 32.468 1.00 31.64 195 TRP A C 1
ATOM 1486 O O . TRP A 1 195 ? -22.184 -3.371 31.981 1.00 31.64 195 TRP A O 1
ATOM 1496 N N . ALA A 1 196 ? -22.421 -4.877 33.664 1.00 28.67 196 ALA A N 1
ATOM 1497 C CA . ALA A 1 196 ? -21.473 -4.425 34.685 1.00 28.67 196 ALA A CA 1
ATOM 1498 C C . ALA A 1 196 ? -21.933 -3.314 35.655 1.00 28.67 196 ALA A C 1
ATOM 1500 O O . ALA A 1 196 ? -21.616 -2.136 35.509 1.00 28.67 196 ALA A O 1
ATOM 1501 N N . SER A 1 197 ? -22.562 -3.746 36.751 1.00 30.25 197 SER A N 1
ATOM 1502 C CA . SER A 1 197 ? -22.327 -3.163 38.077 1.00 30.25 197 SER A CA 1
ATOM 1503 C C . SER A 1 197 ? -22.040 -4.264 39.107 1.00 30.25 197 SER A C 1
ATOM 1505 O O . SER A 1 197 ? -22.669 -5.324 39.078 1.00 30.25 197 SER A O 1
ATOM 1507 N N . THR A 1 198 ? -21.151 -3.920 40.053 1.00 32.94 198 THR A N 1
ATOM 1508 C CA . THR A 1 198 ? -20.702 -4.608 41.294 1.00 32.94 198 THR A CA 1
ATOM 1509 C C . THR A 1 198 ? -19.736 -5.792 41.112 1.00 32.94 198 THR A C 1
ATOM 1511 O O . THR A 1 198 ? -20.051 -6.715 40.371 1.00 32.94 198 THR A O 1
ATOM 1514 N N . GLN A 1 199 ? -18.560 -5.863 41.754 1.00 34.41 199 GLN A N 1
ATOM 1515 C CA . GLN A 1 199 ? -17.941 -5.117 42.872 1.00 34.41 199 GLN A CA 1
ATOM 1516 C C . GLN A 1 199 ? -16.577 -4.533 42.490 1.00 34.41 199 GLN A C 1
ATOM 1518 O O . GLN A 1 199 ? -15.908 -5.139 41.625 1.00 34.41 199 GLN A O 1
#

Radius of gyration: 22.21 Å; chains: 1; bounding box: 73×48×67 Å